Protein AF-A0A1F9MNK5-F1 (afdb_monomer)

Radius of gyration: 24.32 Å; Cα contacts (8 Å, |Δi|>4): 152; chains: 1; bounding box: 45×55×68 Å

Secondary structure (DSSP, 8-state):
-PPP-GGGTS-HHHHHHHHHS-HHHHHHHTSPP-TTS---GGGS-HHHHHHHHHHHHHHHHHHTT---S---------SHHHHSSPPPHHHHHHHHHHHHHHHHHHHTT--SEEEEEE-TTS-GGG-EEEEEESGGGEEEEEETTEEEEEEPPPPPPTTSHHHHHHHHHHHHHTTS----------SSSTTTT---HHHHHHT--

Nearest PDB structures (foldseek):
  1kzh-assembly1_A  TM=9.564E-01  e=6.608E-14  Borreliella burgdorferi
  1kzh-assembly1_B  TM=9.128E-01  e=3.946E-12  Borreliella burgdorferi

Mean predicted aligned error: 6.92 Å

Solvent-accessible surface area (backbone atoms only — not comparable to full-atom values): 13014 Å² total; per-residue (Å²): 132,83,75,78,78,55,66,86,80,46,48,72,65,56,53,51,54,51,70,68,44,57,71,68,49,48,54,43,75,68,54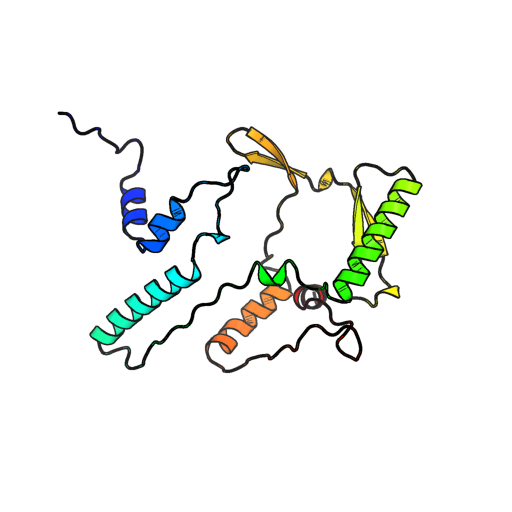,73,56,50,101,82,69,43,78,57,62,91,76,35,62,60,68,58,47,52,51,54,52,49,52,52,50,50,52,55,34,34,76,70,68,73,47,82,79,85,91,83,86,86,89,87,85,89,55,73,76,72,74,80,53,84,72,51,47,51,51,48,55,48,53,51,50,36,52,53,35,41,49,53,39,49,78,71,70,57,75,69,56,43,55,42,69,43,57,76,82,50,62,82,90,67,45,42,74,44,71,45,66,44,70,86,55,47,45,80,44,79,53,97,91,39,82,42,84,39,67,74,82,84,72,88,55,78,83,34,49,42,41,47,51,50,66,69,44,49,69,55,59,73,76,45,97,75,82,80,83,83,76,77,93,38,84,63,70,95,62,17,80,58,68,63,65,64,60,54,38,50,66,76,104

pLDDT: mean 90.65, std 10.34, range [40.31, 98.62]

Structure (mmCIF, N/CA/C/O backbone):
data_AF-A0A1F9MNK5-F1
#
_entry.id   AF-A0A1F9MNK5-F1
#
loop_
_atom_site.group_PDB
_atom_site.id
_atom_site.type_symbol
_atom_site.label_atom_id
_atom_site.label_alt_id
_atom_site.label_comp_id
_atom_site.label_asym_id
_atom_site.label_entity_id
_atom_site.label_seq_id
_atom_site.pdbx_PDB_ins_code
_atom_site.Cartn_x
_atom_site.Cartn_y
_atom_site.Cartn_z
_atom_site.occupancy
_atom_site.B_iso_or_equ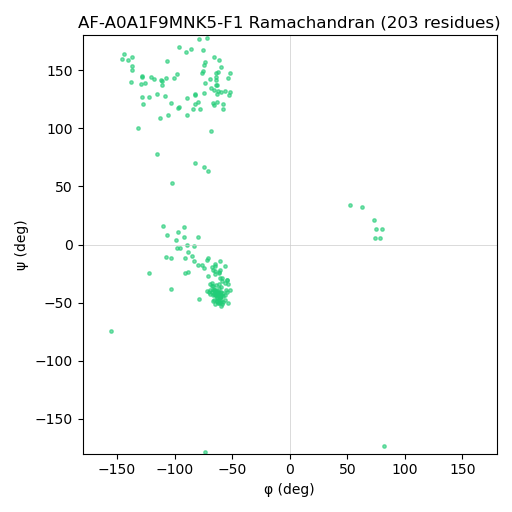iv
_atom_site.auth_seq_id
_atom_site.auth_comp_id
_atom_site.auth_asym_id
_atom_site.auth_atom_id
_atom_site.pdbx_PDB_model_num
ATOM 1 N N . MET A 1 1 ? 18.104 30.518 40.670 1.00 40.31 1 MET A N 1
ATOM 2 C CA . MET A 1 1 ? 18.201 29.499 39.606 1.00 40.31 1 MET A CA 1
ATOM 3 C C . MET A 1 1 ? 17.055 29.772 38.650 1.00 40.31 1 MET A C 1
ATOM 5 O O . MET A 1 1 ? 15.925 29.430 38.965 1.00 40.31 1 MET A O 1
ATOM 9 N N . ALA A 1 2 ? 17.314 30.560 37.604 1.00 42.00 2 ALA A N 1
ATOM 10 C CA . ALA A 1 2 ? 16.283 30.964 36.654 1.00 42.00 2 ALA A CA 1
ATOM 11 C C . ALA A 1 2 ? 15.799 29.715 35.911 1.00 42.00 2 ALA A C 1
ATOM 13 O O . ALA A 1 2 ? 16.606 29.005 35.313 1.00 42.00 2 ALA A O 1
ATOM 14 N N . LEU A 1 3 ? 14.505 29.415 36.025 1.00 47.22 3 LEU A N 1
ATOM 15 C CA . LEU A 1 3 ? 13.845 28.447 35.160 1.00 47.22 3 LEU A CA 1
ATOM 16 C C . LEU A 1 3 ? 14.038 28.953 33.731 1.00 47.22 3 LEU A C 1
ATOM 18 O O . LEU A 1 3 ? 13.674 30.089 33.435 1.00 47.22 3 LEU A O 1
ATOM 22 N N . ILE A 1 4 ? 14.678 28.146 32.888 1.00 52.81 4 ILE A N 1
ATOM 23 C CA . ILE A 1 4 ? 14.763 28.421 31.457 1.00 52.81 4 ILE A CA 1
ATOM 24 C C . ILE A 1 4 ? 13.320 28.505 30.962 1.00 52.81 4 ILE A C 1
ATOM 26 O O . ILE A 1 4 ? 12.561 27.540 31.089 1.00 52.81 4 ILE A O 1
ATOM 30 N N . ASP A 1 5 ? 12.937 29.680 30.478 1.00 55.41 5 ASP A N 1
ATOM 31 C CA . ASP A 1 5 ? 11.663 29.890 29.814 1.00 55.41 5 ASP A CA 1
ATOM 32 C C . ASP A 1 5 ? 11.700 29.128 28.485 1.00 55.41 5 ASP A C 1
ATOM 34 O O . ASP A 1 5 ? 12.302 29.559 27.507 1.00 55.41 5 ASP A O 1
ATOM 38 N N . ASN A 1 6 ? 11.131 27.923 28.485 1.00 53.25 6 ASN A N 1
ATOM 39 C CA . ASN A 1 6 ? 11.057 27.062 27.306 1.00 53.25 6 ASN A CA 1
ATOM 40 C C . ASN A 1 6 ? 9.923 27.473 26.348 1.00 53.25 6 ASN A C 1
ATOM 42 O O . ASN A 1 6 ? 9.661 26.736 25.393 1.00 53.25 6 ASN A O 1
ATOM 46 N N . SER A 1 7 ? 9.240 28.603 26.591 1.00 54.62 7 SER A N 1
ATOM 47 C CA . SER A 1 7 ? 8.144 29.082 25.736 1.00 54.62 7 SER A CA 1
ATOM 48 C C . SER A 1 7 ? 8.576 29.369 24.294 1.00 54.62 7 SER A C 1
ATOM 50 O O . SER A 1 7 ? 7.748 29.271 23.390 1.00 54.62 7 SER A O 1
ATOM 52 N N . ASP A 1 8 ? 9.871 29.608 24.064 1.00 56.25 8 ASP A N 1
ATOM 53 C CA . ASP A 1 8 ? 10.446 29.815 22.729 1.00 56.25 8 ASP A CA 1
ATOM 54 C C . ASP A 1 8 ? 10.695 28.513 21.943 1.00 56.25 8 ASP A C 1
ATOM 56 O O . ASP A 1 8 ? 10.860 28.553 20.724 1.00 56.25 8 ASP A O 1
ATOM 60 N N . ILE A 1 9 ? 10.723 27.347 22.606 1.00 63.53 9 ILE A N 1
ATOM 61 C CA . ILE A 1 9 ? 11.023 26.053 21.956 1.00 63.53 9 ILE A CA 1
ATOM 62 C C . ILE A 1 9 ? 9.750 25.233 21.723 1.00 63.53 9 ILE A C 1
ATOM 64 O O . ILE A 1 9 ? 9.614 24.584 20.687 1.00 63.53 9 ILE A O 1
ATOM 68 N N . TRP A 1 10 ? 8.810 25.266 22.668 1.00 61.88 10 TRP A N 1
ATOM 69 C CA . TRP A 1 10 ? 7.523 24.581 22.560 1.00 61.88 10 TRP A CA 1
ATOM 70 C C . TRP A 1 10 ? 6.405 25.573 22.831 1.00 61.88 10 TRP A C 1
ATOM 72 O O . TRP A 1 10 ? 6.319 26.118 23.933 1.00 61.88 10 TRP A O 1
ATOM 82 N N . GLN A 1 11 ? 5.499 25.760 21.869 1.00 70.25 11 GLN A N 1
ATOM 83 C CA . GLN A 1 11 ? 4.301 26.536 22.157 1.00 70.25 11 GLN A CA 1
ATOM 84 C C . GLN A 1 11 ? 3.468 25.795 23.214 1.00 70.25 11 GLN A C 1
ATOM 86 O O . GLN A 1 11 ? 3.343 24.568 23.213 1.00 70.25 11 GLN A O 1
ATOM 91 N N . ASP A 1 12 ? 2.869 26.548 24.132 1.00 76.50 12 ASP A N 1
ATOM 92 C CA . ASP A 1 12 ? 1.986 26.034 25.188 1.00 76.50 12 ASP A CA 1
ATOM 93 C C . ASP A 1 12 ? 0.826 25.188 24.612 1.00 76.50 12 ASP A C 1
ATOM 95 O O . ASP A 1 12 ? 0.400 24.186 25.193 1.00 76.50 12 ASP A O 1
ATOM 99 N N . TYR A 1 13 ? 0.375 25.513 23.396 1.00 82.50 13 TYR A N 1
ATOM 100 C CA . TYR A 1 13 ? -0.548 24.678 22.629 1.00 82.50 13 TYR A CA 1
ATOM 101 C C . TYR A 1 13 ? 0.023 23.288 22.298 1.00 82.50 13 TYR A C 1
ATOM 103 O O . TYR A 1 13 ? -0.628 22.288 22.602 1.00 82.50 13 TYR A O 1
ATOM 111 N N . ASP A 1 14 ? 1.236 23.208 21.746 1.00 83.38 14 ASP A N 1
ATOM 112 C CA . ASP A 1 14 ? 1.872 21.943 21.350 1.00 83.38 14 ASP A CA 1
ATOM 113 C C . ASP A 1 14 ? 2.114 21.039 22.557 1.00 83.38 14 ASP A C 1
ATOM 115 O O . ASP A 1 14 ? 1.840 19.838 22.512 1.00 83.38 14 ASP A O 1
ATOM 119 N N . SER A 1 15 ? 2.538 21.635 23.675 1.00 84.38 15 SER A N 1
ATOM 120 C CA . SER A 1 15 ? 2.711 20.925 24.943 1.00 84.38 15 SER A CA 1
ATOM 121 C C . SER A 1 15 ? 1.391 20.329 25.431 1.00 84.38 15 SER A C 1
ATOM 123 O O . SER A 1 15 ? 1.340 19.156 25.802 1.00 84.38 15 SER A O 1
ATOM 125 N N . ARG A 1 16 ? 0.291 21.092 25.383 1.00 86.81 16 ARG A N 1
ATOM 126 C CA . ARG A 1 16 ? -1.038 20.583 25.756 1.00 86.81 16 ARG A CA 1
ATOM 127 C C . ARG A 1 16 ? -1.526 19.472 24.835 1.00 86.81 16 ARG A C 1
ATOM 129 O O . ARG A 1 16 ? -2.082 18.494 25.330 1.00 86.81 16 ARG A O 1
ATOM 136 N N . VAL A 1 17 ? -1.339 19.611 23.523 1.00 88.06 17 VAL A N 1
ATOM 137 C CA . VAL A 1 17 ? -1.728 18.581 22.549 1.00 88.06 17 VAL A CA 1
ATOM 138 C C . VAL A 1 17 ? -0.935 17.302 22.799 1.00 88.06 17 VAL A C 1
ATOM 140 O O . VAL A 1 17 ? -1.529 16.232 22.937 1.00 88.06 17 VAL A O 1
ATOM 143 N N . PHE A 1 18 ? 0.387 17.415 22.949 1.00 88.62 18 PHE A N 1
ATOM 144 C CA . PHE A 1 18 ? 1.262 16.279 23.220 1.00 88.62 18 PHE A CA 1
ATOM 145 C C . PHE A 1 18 ? 0.890 15.571 24.528 1.00 88.62 18 PHE A C 1
ATOM 147 O O . PHE A 1 18 ? 0.679 14.358 24.538 1.00 88.62 18 PHE A O 1
ATOM 154 N N . LEU A 1 19 ? 0.728 16.327 25.619 1.00 88.62 19 LEU A N 1
ATOM 155 C CA . LEU A 1 19 ? 0.333 15.791 26.925 1.00 88.62 19 LEU A CA 1
ATOM 156 C C . LEU A 1 19 ? -1.097 15.226 26.932 1.00 88.62 19 LEU A C 1
ATOM 158 O O . LEU A 1 19 ? -1.415 14.380 27.768 1.00 88.62 19 LEU A O 1
ATOM 162 N N . GLY A 1 20 ? -1.949 15.657 25.999 1.00 86.44 20 GLY A N 1
ATOM 163 C CA . GLY A 1 20 ? -3.299 15.134 25.802 1.00 86.44 20 GLY A CA 1
ATOM 164 C C . GLY A 1 20 ? -3.355 13.771 25.103 1.00 86.44 20 GLY A C 1
ATOM 165 O O . GLY A 1 20 ? -4.380 13.088 25.185 1.00 86.44 20 GLY A O 1
ATOM 166 N N . PHE A 1 21 ? -2.282 13.344 24.430 1.00 88.44 21 PHE A N 1
ATOM 167 C CA . PHE A 1 21 ? -2.241 12.043 23.763 1.00 88.44 21 PHE A CA 1
ATOM 168 C C . PHE A 1 21 ? -2.097 10.874 24.747 1.00 88.44 21 PHE A C 1
ATOM 170 O O . PHE A 1 21 ? -1.517 11.036 25.822 1.00 88.44 21 PHE A O 1
ATOM 177 N N . PRO A 1 22 ? -2.547 9.657 24.379 1.00 89.00 22 PRO A N 1
ATOM 178 C CA . PRO A 1 22 ? -2.198 8.446 25.115 1.00 89.00 22 PRO A CA 1
ATOM 179 C C . PRO A 1 22 ? -0.679 8.302 25.260 1.00 89.00 22 PRO A C 1
ATOM 181 O O . PRO A 1 22 ? 0.071 8.585 24.324 1.00 89.00 22 PRO A O 1
ATOM 184 N N . SER A 1 23 ? -0.219 7.802 26.409 1.00 88.75 23 SER A N 1
ATOM 185 C CA . SER A 1 23 ? 1.214 7.668 26.716 1.00 88.75 23 SER A CA 1
ATOM 186 C C . SER A 1 23 ? 1.977 6.842 25.673 1.00 88.75 23 SER A C 1
ATOM 188 O O . SER A 1 23 ? 3.137 7.130 25.378 1.00 88.75 23 SER A O 1
ATOM 190 N N . LEU A 1 24 ? 1.322 5.845 25.073 1.00 87.44 24 LEU A N 1
ATOM 191 C CA . LEU A 1 24 ? 1.897 5.038 24.001 1.00 87.44 24 LEU A CA 1
ATOM 192 C C . LEU A 1 24 ? 2.140 5.853 22.718 1.00 87.44 24 LEU A C 1
ATOM 194 O O . LEU A 1 24 ? 3.187 5.695 22.093 1.00 87.44 24 LEU A O 1
ATOM 198 N N . LEU A 1 25 ? 1.225 6.762 22.361 1.00 89.19 25 LEU A N 1
ATOM 199 C CA . LEU A 1 25 ? 1.395 7.660 21.214 1.00 89.19 25 LEU A CA 1
ATOM 200 C C . LEU A 1 25 ? 2.490 8.694 21.480 1.00 89.19 25 LEU A C 1
ATOM 202 O O . LEU A 1 25 ? 3.338 8.897 20.619 1.00 89.19 25 LEU A O 1
ATOM 206 N N . GLN A 1 26 ? 2.529 9.280 22.682 1.00 90.88 26 GLN A N 1
ATOM 207 C CA . GLN A 1 26 ? 3.596 10.206 23.083 1.00 90.88 26 GLN A CA 1
ATOM 208 C C . GLN A 1 26 ? 4.983 9.578 22.890 1.00 90.88 26 GLN A C 1
ATOM 210 O O . GLN A 1 26 ? 5.846 10.156 22.235 1.00 90.88 26 GLN A O 1
ATOM 215 N N . ARG A 1 27 ? 5.180 8.353 23.398 1.00 89.75 27 ARG A N 1
ATOM 216 C CA . ARG A 1 27 ? 6.438 7.607 23.229 1.00 89.75 27 ARG A CA 1
ATOM 217 C C . ARG A 1 27 ? 6.730 7.295 21.763 1.00 89.75 27 ARG A C 1
ATOM 219 O O . ARG A 1 27 ? 7.870 7.440 21.340 1.00 89.75 27 ARG A O 1
ATOM 226 N N . GLY A 1 28 ? 5.712 6.897 20.998 1.00 88.12 28 GLY A N 1
ATOM 227 C CA . GLY A 1 28 ? 5.844 6.619 19.569 1.00 88.12 28 GLY A CA 1
ATOM 228 C C . GLY A 1 28 ? 6.315 7.835 18.767 1.00 88.12 28 GLY A C 1
ATOM 229 O O . GLY A 1 28 ? 7.208 7.710 17.937 1.00 88.12 28 GLY A O 1
ATOM 230 N N . LEU A 1 29 ? 5.768 9.021 19.050 1.00 88.06 29 LEU A N 1
ATOM 231 C CA . LEU A 1 29 ? 6.145 10.280 18.391 1.00 88.06 29 LEU A CA 1
ATOM 232 C C . LEU A 1 29 ? 7.595 10.705 18.669 1.00 88.06 29 LEU A C 1
ATOM 234 O O . LEU A 1 29 ? 8.186 11.406 17.849 1.00 88.06 29 LEU A O 1
ATOM 238 N N . LEU A 1 30 ? 8.166 10.264 19.792 1.00 89.69 30 LEU A N 1
ATOM 239 C CA . LEU A 1 30 ? 9.541 10.560 20.201 1.00 89.69 30 LEU A CA 1
ATOM 240 C C . LEU A 1 30 ? 10.564 9.511 19.732 1.00 89.69 30 LEU A C 1
ATOM 242 O O . LEU A 1 30 ? 11.731 9.581 20.117 1.00 89.69 30 LEU A O 1
ATOM 246 N N . LEU A 1 31 ? 10.155 8.534 18.917 1.00 87.81 31 LEU A N 1
ATOM 247 C CA . LEU A 1 31 ? 11.085 7.557 18.358 1.00 87.81 31 LEU A CA 1
ATOM 248 C C . LEU A 1 31 ? 12.110 8.227 17.425 1.00 87.81 31 LEU A C 1
ATOM 250 O O . LEU A 1 31 ? 11.764 9.154 16.682 1.00 87.81 31 LEU A O 1
ATOM 254 N N . PRO A 1 32 ? 13.366 7.741 17.414 1.00 86.31 32 PRO A N 1
ATOM 255 C CA . PRO A 1 32 ? 14.388 8.259 16.516 1.00 86.31 32 PRO A CA 1
ATOM 256 C C . PRO A 1 32 ? 13.992 8.040 15.051 1.00 86.31 32 PRO A C 1
ATOM 258 O O . PRO A 1 32 ? 13.326 7.060 14.702 1.00 86.31 32 PRO A O 1
ATOM 261 N N . ARG A 1 33 ? 14.416 8.958 14.180 1.00 83.31 33 ARG A N 1
ATOM 262 C CA . ARG A 1 33 ? 14.239 8.840 12.725 1.00 83.31 33 ARG A CA 1
ATOM 263 C C . ARG A 1 33 ? 15.191 7.791 12.149 1.00 83.31 33 ARG A C 1
ATOM 265 O O . ARG A 1 33 ? 16.207 7.476 12.765 1.00 83.31 33 ARG A O 1
ATOM 272 N N . ASP A 1 34 ? 14.847 7.247 10.984 1.00 83.25 34 ASP A N 1
ATOM 273 C CA . ASP A 1 34 ? 15.757 6.364 10.246 1.00 83.25 34 ASP A CA 1
ATOM 274 C C . ASP A 1 34 ? 16.930 7.146 9.614 1.00 83.25 34 ASP A C 1
ATOM 276 O O . ASP A 1 34 ? 17.006 8.375 9.703 1.00 83.25 34 ASP A O 1
ATOM 280 N N . SER A 1 35 ? 17.848 6.437 8.947 1.00 81.56 35 SER A N 1
ATOM 281 C CA . SER A 1 35 ? 19.013 7.027 8.267 1.00 81.56 35 SER A CA 1
ATOM 282 C C . SER A 1 35 ? 18.663 8.016 7.148 1.00 81.56 35 SER A C 1
ATOM 284 O O . SER A 1 35 ? 19.536 8.751 6.696 1.00 81.56 35 SER A O 1
ATOM 286 N N . HIS A 1 36 ? 17.408 8.041 6.697 1.00 75.81 36 HIS A N 1
ATOM 287 C CA . HIS A 1 36 ? 16.893 8.932 5.660 1.00 75.81 36 HIS A CA 1
ATOM 288 C C . HIS A 1 36 ? 15.992 10.040 6.238 1.00 75.81 36 HIS A C 1
ATOM 290 O O . HIS A 1 36 ? 15.346 10.765 5.483 1.00 75.81 36 HIS A O 1
ATOM 296 N N . GLY A 1 37 ? 15.917 10.172 7.568 1.00 76.12 37 GLY A N 1
ATOM 297 C CA . GLY A 1 37 ? 15.100 11.175 8.253 1.00 76.12 37 GLY A CA 1
ATOM 298 C C . GLY A 1 37 ? 13.606 10.837 8.339 1.00 76.12 37 GLY A C 1
ATOM 299 O O . GLY A 1 37 ? 12.820 11.648 8.841 1.00 76.12 37 GLY A O 1
ATOM 300 N N . ASN A 1 38 ? 13.174 9.649 7.903 1.00 81.69 38 ASN A N 1
ATOM 301 C CA . ASN A 1 38 ? 11.765 9.273 7.963 1.00 81.69 38 ASN A CA 1
ATOM 302 C C . ASN A 1 38 ? 11.344 8.908 9.388 1.00 81.69 38 ASN A C 1
ATOM 304 O O . ASN A 1 38 ? 12.111 8.375 10.194 1.00 81.69 38 ASN A O 1
ATOM 308 N N . PHE A 1 39 ? 10.071 9.165 9.691 1.00 84.19 39 PHE A N 1
ATOM 309 C CA . PHE A 1 39 ? 9.446 8.621 10.890 1.00 84.19 39 PHE A CA 1
ATOM 310 C C . PHE A 1 39 ? 9.296 7.104 10.769 1.00 84.19 39 PHE A C 1
ATOM 312 O O . PHE A 1 39 ? 8.811 6.605 9.750 1.00 84.19 39 PHE A O 1
ATOM 319 N N . GLN A 1 40 ? 9.638 6.371 11.825 1.00 83.56 40 GLN A N 1
ATOM 320 C CA . GLN A 1 40 ? 9.521 4.915 11.849 1.00 83.56 40 GLN A CA 1
ATOM 321 C C . GLN A 1 40 ? 8.088 4.480 12.188 1.00 83.56 40 GLN A C 1
ATOM 323 O O . GLN A 1 40 ? 7.822 3.941 13.260 1.00 83.56 40 GLN A O 1
ATOM 328 N N . TYR A 1 41 ? 7.152 4.701 11.258 1.00 83.75 41 TYR A N 1
ATOM 329 C CA . TYR A 1 41 ? 5.728 4.384 11.450 1.00 83.75 41 TYR A CA 1
ATOM 330 C C . TYR A 1 41 ? 5.483 2.926 11.866 1.00 83.75 41 TYR A C 1
ATOM 332 O O . TYR A 1 41 ? 4.589 2.665 12.661 1.00 83.75 41 TYR A O 1
ATOM 340 N N . SER A 1 42 ? 6.297 1.982 11.386 1.00 85.69 42 SER A N 1
ATOM 341 C CA . SER A 1 42 ? 6.187 0.556 11.725 1.00 85.69 42 SER A CA 1
ATOM 342 C C . SER A 1 42 ? 6.515 0.222 13.181 1.00 85.69 42 SER A C 1
ATOM 344 O O . SER A 1 42 ? 6.160 -0.857 13.643 1.00 85.69 42 SER A O 1
ATOM 346 N N . LEU A 1 43 ? 7.228 1.103 13.889 1.00 85.69 43 LEU A N 1
ATOM 347 C CA . LEU A 1 43 ? 7.536 0.944 15.313 1.00 85.69 43 LEU A CA 1
ATOM 348 C C . LEU A 1 43 ? 6.481 1.599 16.210 1.00 85.69 43 LEU A C 1
ATOM 350 O O . LEU A 1 43 ? 6.473 1.372 17.419 1.00 85.69 43 LEU A O 1
ATOM 354 N N . VAL A 1 44 ? 5.591 2.412 15.636 1.00 88.81 44 VAL A N 1
ATOM 355 C CA . VAL A 1 44 ? 4.469 2.992 16.368 1.00 88.81 44 VAL A CA 1
ATOM 356 C C . VAL A 1 44 ? 3.288 2.044 16.283 1.00 88.81 44 VAL A C 1
ATOM 358 O O . VAL A 1 44 ? 2.669 1.889 15.231 1.00 88.81 44 VAL A O 1
ATOM 361 N N . ASN A 1 45 ? 2.943 1.460 17.428 1.00 89.06 45 ASN A N 1
ATOM 362 C CA . ASN A 1 45 ? 1.794 0.576 17.603 1.00 89.06 45 ASN A CA 1
ATOM 363 C C . ASN A 1 45 ? 0.458 1.340 17.535 1.00 89.06 45 ASN A C 1
ATOM 365 O O . ASN A 1 45 ? -0.289 1.419 18.516 1.00 89.06 45 ASN A O 1
ATOM 369 N N . THR A 1 46 ? 0.168 1.934 16.377 1.00 91.56 46 THR A N 1
ATOM 370 C CA . THR A 1 46 ? -1.041 2.720 16.086 1.00 91.56 46 THR A CA 1
ATOM 371 C C . THR A 1 46 ? -2.307 1.950 16.442 1.00 91.56 46 THR A C 1
ATOM 373 O O . THR A 1 46 ? -3.246 2.496 17.016 1.00 91.56 46 THR A O 1
ATOM 376 N N . GLU A 1 47 ? -2.317 0.653 16.171 1.00 92.69 47 GLU A N 1
ATOM 377 C CA . GLU A 1 47 ? -3.419 -0.241 16.473 1.00 92.69 47 GLU A CA 1
ATOM 378 C C . GLU A 1 47 ? -3.674 -0.363 17.986 1.00 92.69 47 GLU A C 1
ATOM 380 O O . GLU A 1 47 ? -4.818 -0.275 18.429 1.00 92.69 47 GLU A O 1
ATOM 385 N N . ARG A 1 48 ? -2.621 -0.447 18.815 1.00 91.88 48 ARG A N 1
ATOM 386 C CA . ARG A 1 48 ? -2.764 -0.460 20.283 1.00 91.88 48 ARG A CA 1
ATOM 387 C C . ARG A 1 48 ? -3.234 0.886 20.810 1.00 91.88 48 ARG A C 1
ATOM 389 O O . ARG A 1 48 ? -4.080 0.919 21.698 1.00 91.88 48 ARG A O 1
ATOM 396 N N . ILE A 1 49 ? -2.725 1.976 20.236 1.00 92.12 49 ILE A N 1
ATOM 397 C CA . ILE A 1 49 ? -3.139 3.340 20.582 1.00 92.12 49 ILE A CA 1
ATOM 398 C C . ILE A 1 49 ? -4.650 3.498 20.359 1.00 92.12 49 ILE A C 1
ATOM 400 O O . ILE A 1 49 ? -5.367 3.910 21.271 1.00 92.12 49 ILE A O 1
ATOM 404 N N . LEU A 1 50 ? -5.157 3.099 19.188 1.00 93.44 50 LEU A N 1
ATOM 405 C CA . LEU A 1 50 ? -6.590 3.144 18.881 1.00 93.44 50 LEU A CA 1
ATOM 406 C C . LEU A 1 50 ? -7.410 2.263 19.833 1.00 93.44 50 LEU A C 1
ATOM 408 O O . LEU A 1 50 ? -8.440 2.706 20.344 1.00 93.44 50 LEU A O 1
ATOM 412 N N . LEU A 1 51 ? -6.942 1.046 20.128 1.00 93.75 51 LEU A N 1
ATOM 413 C CA . LEU A 1 51 ? -7.617 0.143 21.065 1.00 93.75 51 LEU A CA 1
ATOM 414 C C . LEU A 1 51 ? -7.725 0.742 22.476 1.00 93.75 51 LEU A C 1
ATOM 416 O O . LEU A 1 51 ? -8.795 0.678 23.083 1.00 93.75 51 LEU A O 1
ATOM 420 N N . GLU A 1 52 ? -6.661 1.356 22.997 1.00 90.38 52 GLU A N 1
ATOM 421 C CA . GLU A 1 52 ? -6.670 2.010 24.314 1.00 90.38 52 GLU A CA 1
ATOM 422 C C . GLU A 1 52 ? -7.601 3.228 24.356 1.00 90.38 52 GLU A C 1
ATOM 424 O O . GLU A 1 52 ? -8.316 3.440 25.348 1.00 90.38 52 GLU A O 1
ATOM 429 N N . MET A 1 53 ? -7.635 4.011 23.273 1.00 92.94 53 MET A N 1
ATOM 430 C CA . MET A 1 53 ? -8.547 5.148 23.131 1.00 92.94 53 MET A CA 1
ATOM 431 C C . MET A 1 53 ? -10.008 4.687 23.145 1.00 92.94 53 MET A C 1
ATOM 433 O O . MET A 1 53 ? -10.808 5.205 23.930 1.00 92.94 53 MET A O 1
ATOM 437 N N . VAL A 1 54 ? -10.348 3.664 22.353 1.00 95.19 54 VAL A N 1
ATOM 438 C CA . VAL A 1 54 ? -11.699 3.081 22.312 1.00 95.19 54 VAL A CA 1
ATOM 439 C C . VAL A 1 54 ? -12.070 2.465 23.662 1.00 95.19 54 VAL A C 1
ATOM 441 O O . VAL A 1 54 ? -13.150 2.739 24.184 1.00 95.19 54 VAL A O 1
ATOM 444 N N . ALA A 1 55 ? -11.171 1.703 24.291 1.00 93.81 55 ALA A N 1
ATOM 445 C CA . ALA A 1 55 ? -11.414 1.116 25.608 1.00 93.81 55 ALA A CA 1
ATOM 446 C C . ALA A 1 55 ? -11.680 2.194 26.672 1.00 93.81 55 ALA A C 1
ATOM 448 O O . ALA A 1 55 ? -12.575 2.056 27.508 1.00 93.81 55 ALA A O 1
ATOM 449 N N . THR A 1 56 ? -10.932 3.297 26.643 1.00 93.12 56 THR A N 1
ATOM 450 C CA . THR A 1 56 ? -11.139 4.432 27.551 1.00 93.12 56 THR A CA 1
ATOM 451 C C . THR A 1 56 ? -12.470 5.128 27.294 1.00 93.12 56 THR A C 1
ATOM 453 O O . THR A 1 56 ? -13.196 5.416 28.249 1.00 93.12 56 THR A O 1
ATOM 456 N N . TYR A 1 57 ? -12.832 5.344 26.029 1.00 95.12 57 TYR A N 1
ATOM 457 C CA . TYR A 1 57 ? -14.136 5.883 25.658 1.00 95.12 57 TYR A CA 1
ATOM 458 C C . TYR A 1 57 ? -15.278 4.986 26.161 1.00 95.12 57 TYR A C 1
ATOM 460 O O . TYR A 1 57 ? -16.153 5.460 26.885 1.00 95.12 57 TYR A O 1
ATOM 468 N N . LEU A 1 58 ? -15.236 3.679 25.884 1.00 97.19 58 LEU A N 1
ATOM 469 C CA . LEU A 1 58 ? -16.275 2.729 26.295 1.00 97.19 58 LEU A CA 1
ATOM 470 C C . LEU A 1 58 ? -16.384 2.587 27.820 1.00 97.19 58 LEU A C 1
ATOM 472 O O . LEU A 1 58 ? -17.494 2.459 28.338 1.00 97.19 58 LEU A O 1
ATOM 476 N N . ARG A 1 59 ? -15.273 2.675 28.569 1.00 95.62 59 ARG A N 1
ATOM 477 C CA . ARG A 1 59 ? -15.303 2.741 30.045 1.00 95.62 59 ARG A CA 1
ATOM 478 C C . ARG A 1 59 ? -16.063 3.972 30.541 1.00 95.62 59 ARG A C 1
ATOM 480 O O . ARG A 1 59 ? -16.919 3.839 31.414 1.00 95.62 59 ARG A O 1
ATOM 487 N N . LYS A 1 60 ? -15.804 5.148 29.956 1.00 96.19 60 LYS A N 1
ATOM 488 C CA . LYS A 1 60 ? -16.537 6.384 30.281 1.00 96.19 60 LYS A CA 1
ATOM 489 C C . LYS A 1 60 ? -18.028 6.256 29.948 1.00 96.19 60 LYS A C 1
ATOM 491 O O . LYS A 1 60 ? -18.857 6.676 30.748 1.00 96.19 60 LYS A O 1
ATOM 496 N N . GLN A 1 61 ? -18.381 5.643 28.816 1.00 97.94 61 GLN A N 1
ATOM 497 C CA . GLN A 1 61 ? -19.787 5.417 28.452 1.00 97.94 61 GLN A CA 1
ATOM 498 C C . GLN A 1 61 ? -20.480 4.391 29.356 1.00 97.94 61 GLN A C 1
ATOM 500 O O . GLN A 1 61 ? -21.661 4.549 29.662 1.00 97.94 61 GLN A O 1
ATOM 505 N N . ARG A 1 62 ? -19.759 3.369 29.835 1.00 97.12 62 ARG A N 1
ATOM 506 C CA . ARG A 1 62 ? -20.283 2.415 30.823 1.00 97.12 62 ARG A CA 1
ATOM 507 C C . ARG A 1 62 ? -20.579 3.098 32.156 1.00 97.12 62 ARG A C 1
ATOM 509 O O . ARG A 1 62 ? -21.638 2.862 32.720 1.00 97.12 62 ARG A O 1
ATOM 516 N N . ALA A 1 63 ? -19.688 3.974 32.628 1.00 97.00 63 ALA A N 1
ATOM 517 C CA . ALA A 1 63 ? -19.899 4.739 33.862 1.00 97.00 63 ALA A CA 1
ATOM 518 C C . ALA A 1 63 ? -21.147 5.642 33.797 1.00 97.00 63 ALA A C 1
ATOM 520 O O . ALA A 1 63 ? -21.789 5.877 34.812 1.00 97.00 63 ALA A O 1
ATOM 521 N N . LYS A 1 64 ? -21.522 6.099 32.595 1.00 97.69 64 LYS A N 1
ATOM 522 C CA . LYS A 1 64 ? -22.761 6.851 32.332 1.00 97.69 64 LYS A CA 1
ATOM 523 C C . LYS A 1 64 ? -24.003 5.968 32.129 1.00 97.69 64 LYS A C 1
ATOM 525 O O . LYS A 1 64 ? -25.075 6.494 31.861 1.00 97.69 64 LYS A O 1
ATOM 530 N N . GLY A 1 65 ? -23.869 4.642 32.172 1.00 97.25 65 GLY A N 1
ATOM 531 C CA . GLY A 1 65 ? -24.960 3.698 31.897 1.00 97.25 65 GLY A CA 1
ATOM 532 C C . GLY A 1 65 ? -25.355 3.558 30.418 1.00 97.25 65 GLY A C 1
ATOM 533 O O . GLY A 1 65 ? -26.307 2.841 30.116 1.00 97.25 65 GLY A O 1
ATOM 534 N N . ILE A 1 66 ? -24.628 4.201 29.493 1.00 98.00 66 ILE A N 1
ATOM 535 C CA . ILE A 1 66 ? -24.925 4.204 28.049 1.00 98.00 66 ILE A CA 1
ATOM 536 C C . ILE A 1 66 ? -24.446 2.902 27.395 1.00 98.00 66 ILE A C 1
ATOM 538 O O . ILE A 1 66 ? -25.180 2.266 26.643 1.00 98.00 66 ILE A O 1
ATOM 542 N N . TYR A 1 67 ? -23.217 2.474 27.695 1.00 97.62 67 TYR A N 1
ATOM 543 C CA . TYR A 1 67 ? -22.645 1.248 27.134 1.00 97.62 67 TYR A CA 1
ATOM 544 C C . TYR A 1 67 ? -22.823 0.059 28.085 1.00 97.62 67 TYR A C 1
ATOM 546 O O . TYR A 1 67 ? -22.271 0.051 29.185 1.00 97.62 67 TYR A O 1
ATOM 554 N N . LYS A 1 68 ? -23.557 -0.967 27.637 1.00 97.19 68 LYS A N 1
ATOM 555 C CA . LYS A 1 68 ? -23.849 -2.187 28.417 1.00 97.19 68 LYS A CA 1
ATOM 556 C C . LYS A 1 68 ? -23.091 -3.433 27.937 1.00 97.19 68 LYS A C 1
ATOM 558 O O . LYS A 1 68 ? -23.095 -4.443 28.633 1.00 97.19 68 LYS A O 1
ATOM 563 N N . GLY A 1 69 ? -22.435 -3.367 26.776 1.00 95.62 69 GLY A N 1
ATOM 564 C CA . GLY A 1 69 ? -21.733 -4.503 26.168 1.00 95.62 69 GLY A CA 1
ATOM 565 C C . GLY A 1 69 ? -20.422 -4.865 26.866 1.00 95.62 69 GLY A C 1
ATOM 566 O O . GLY A 1 69 ? -20.025 -4.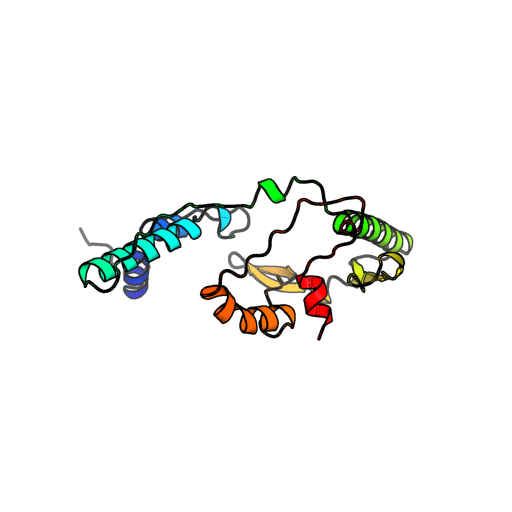22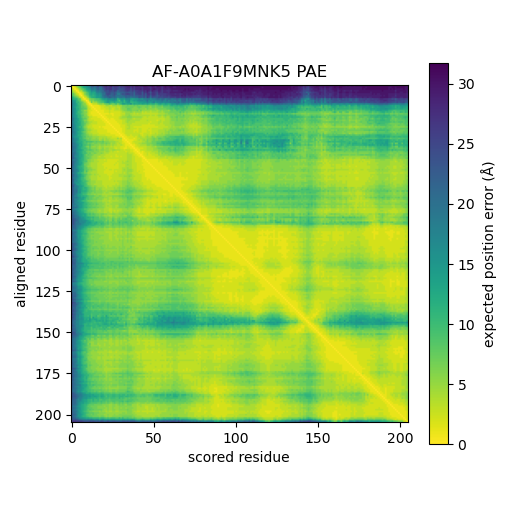6 27.838 1.00 95.62 69 GLY A O 1
ATOM 567 N N . THR A 1 70 ? -19.706 -5.862 26.350 1.00 95.94 70 THR A N 1
ATOM 568 C CA . THR A 1 70 ? -18.349 -6.226 26.792 1.00 95.94 70 THR A CA 1
ATOM 569 C C . THR A 1 70 ? -17.376 -5.995 25.648 1.00 95.94 70 THR A C 1
ATOM 571 O O . THR A 1 70 ? -17.613 -6.447 24.537 1.00 95.94 70 THR A O 1
ATOM 574 N N . PHE A 1 71 ? -16.284 -5.280 25.916 1.00 95.75 71 PHE A N 1
ATOM 575 C CA . PHE A 1 71 ? -15.248 -5.013 24.921 1.00 95.75 71 PHE A CA 1
ATOM 576 C C . PHE A 1 71 ? -14.030 -5.882 25.226 1.00 95.75 71 PHE A C 1
ATOM 578 O O . PHE A 1 71 ? -13.384 -5.697 26.258 1.00 95.75 71 PHE A O 1
ATOM 585 N N . ARG A 1 72 ? -13.760 -6.856 24.355 1.00 94.62 72 ARG A N 1
ATOM 586 C CA . ARG A 1 72 ? -12.541 -7.671 24.356 1.00 94.62 72 ARG A CA 1
ATOM 587 C C . ARG A 1 72 ? -11.821 -7.423 23.046 1.00 94.62 72 ARG A C 1
ATOM 589 O O . ARG A 1 72 ? -12.467 -7.256 22.017 1.00 94.62 72 ARG A O 1
ATOM 596 N N . THR A 1 73 ? -10.502 -7.381 23.102 1.00 92.31 73 THR A N 1
ATOM 597 C CA . THR A 1 73 ? -9.682 -6.996 21.962 1.00 92.31 73 THR A CA 1
ATOM 598 C C . THR A 1 73 ? -8.622 -8.047 21.712 1.00 92.31 73 THR A C 1
ATOM 600 O O . THR A 1 73 ? -8.085 -8.653 22.639 1.00 92.31 73 THR A O 1
ATOM 603 N N . GLN A 1 74 ? -8.318 -8.241 20.438 1.00 93.50 74 GLN A N 1
ATOM 604 C CA . GLN A 1 74 ? -7.149 -8.963 19.981 1.00 93.50 74 GLN A CA 1
ATOM 605 C C . GLN A 1 74 ? -6.456 -8.074 18.963 1.00 93.50 74 GLN A C 1
ATOM 607 O O . GLN A 1 74 ? -7.115 -7.402 18.169 1.00 93.50 74 GLN A O 1
ATOM 612 N N . ASN A 1 75 ? -5.134 -8.017 19.049 1.00 92.38 75 ASN A N 1
ATOM 613 C CA . ASN A 1 75 ? -4.341 -7.151 18.204 1.00 92.38 75 ASN A CA 1
ATOM 614 C C . ASN A 1 75 ? -3.499 -7.962 17.222 1.00 92.38 75 ASN A C 1
ATOM 616 O O . ASN A 1 75 ? -2.927 -8.982 17.603 1.00 92.38 75 ASN A O 1
ATOM 620 N N . HIS A 1 76 ? -3.381 -7.460 15.996 1.00 92.38 76 HIS A N 1
ATOM 621 C CA . HIS A 1 76 ? -2.593 -8.049 14.926 1.00 92.38 76 HIS A CA 1
ATOM 622 C C . HIS A 1 76 ? -1.827 -6.954 14.183 1.00 92.38 76 HIS A C 1
ATOM 624 O O . HIS A 1 76 ? -2.365 -5.882 13.916 1.00 92.38 76 HIS A O 1
ATOM 630 N N . TYR A 1 77 ? -0.581 -7.246 13.818 1.00 91.31 77 TYR A N 1
ATOM 631 C CA . TYR A 1 77 ? 0.236 -6.400 12.955 1.00 91.31 77 TYR A CA 1
ATOM 632 C C . TYR A 1 77 ? 0.864 -7.278 11.875 1.00 91.31 77 TYR A C 1
ATOM 634 O O . TYR A 1 77 ? 1.837 -7.987 12.126 1.00 91.31 77 TYR A O 1
ATOM 642 N N . TYR A 1 78 ? 0.268 -7.261 10.684 1.00 90.25 78 TYR A N 1
ATOM 643 C CA . TYR A 1 78 ? 0.743 -8.025 9.535 1.00 90.25 78 TYR A CA 1
ATOM 644 C C . TYR A 1 78 ? 1.591 -7.126 8.640 1.00 90.25 78 TYR A C 1
ATOM 646 O O . TYR A 1 78 ? 1.107 -6.131 8.104 1.00 90.25 78 TYR A O 1
ATOM 654 N N .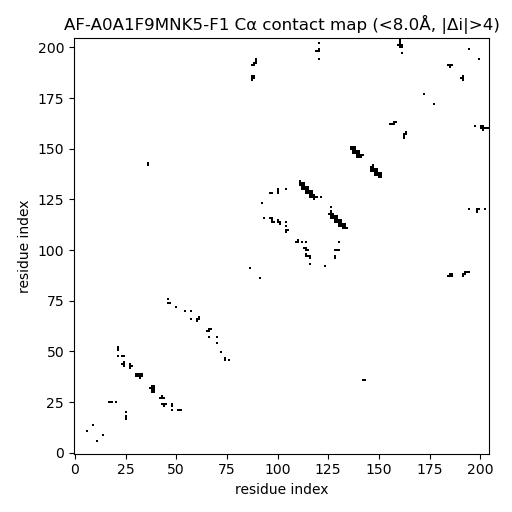 GLY A 1 79 ? 2.867 -7.472 8.484 1.00 88.50 79 GLY A N 1
ATOM 655 C CA . GLY A 1 79 ? 3.807 -6.681 7.694 1.00 88.50 79 GLY A CA 1
ATOM 656 C C . GLY A 1 79 ? 4.961 -7.523 7.175 1.00 88.50 79 GLY A C 1
ATOM 657 O O . GLY A 1 79 ? 4.999 -7.847 5.991 1.00 88.50 79 GLY A O 1
ATOM 658 N N . TYR A 1 80 ? 5.895 -7.887 8.056 1.00 87.12 80 TYR A N 1
ATOM 659 C CA . TYR A 1 80 ? 7.111 -8.617 7.679 1.00 87.12 80 TYR A CA 1
ATOM 660 C C . TYR A 1 80 ? 6.818 -9.957 6.994 1.00 87.12 80 TYR A C 1
ATOM 662 O O . TYR A 1 80 ? 7.419 -10.244 5.961 1.00 87.12 80 TYR A O 1
ATOM 670 N N . ASP A 1 81 ? 5.832 -10.702 7.495 1.00 85.94 81 ASP A N 1
ATOM 671 C CA . ASP A 1 81 ? 5.452 -12.022 6.971 1.00 85.94 81 ASP A CA 1
ATOM 672 C C . ASP A 1 81 ? 5.028 -11.985 5.493 1.00 85.94 81 ASP A C 1
ATOM 674 O O . ASP A 1 81 ? 5.227 -12.947 4.757 1.00 85.94 81 ASP A O 1
ATOM 678 N N . GLY A 1 82 ? 4.480 -10.857 5.029 1.00 87.69 82 GLY A N 1
ATOM 679 C CA . GLY A 1 82 ? 4.052 -10.686 3.641 1.00 87.69 82 GLY A CA 1
ATOM 680 C C . GLY A 1 82 ? 5.171 -10.289 2.673 1.00 87.69 82 GLY A C 1
ATOM 681 O O . GLY A 1 82 ? 4.969 -10.369 1.468 1.00 87.69 82 GLY A O 1
ATOM 682 N N . ARG A 1 83 ? 6.342 -9.847 3.160 1.00 88.75 83 ARG A N 1
ATOM 683 C CA . ARG A 1 83 ? 7.426 -9.318 2.301 1.00 88.75 83 ARG A CA 1
ATOM 684 C C . ARG A 1 83 ? 8.387 -10.388 1.787 1.00 88.75 83 ARG A C 1
ATOM 686 O O . ARG A 1 83 ? 9.053 -10.159 0.786 1.00 88.75 83 ARG A O 1
ATOM 693 N N . GLY A 1 84 ? 8.480 -11.519 2.485 1.00 86.06 84 GLY A N 1
ATOM 694 C CA . GLY A 1 84 ? 9.352 -12.647 2.134 1.00 86.06 84 GLY A CA 1
ATOM 695 C C . GLY A 1 84 ? 8.596 -13.884 1.646 1.00 86.06 84 GLY A C 1
ATOM 696 O O . GLY A 1 84 ? 9.153 -14.976 1.669 1.00 86.06 84 GLY A O 1
ATOM 697 N N . THR A 1 85 ? 7.321 -13.735 1.279 1.00 88.88 85 THR A N 1
ATOM 698 C CA . THR A 1 85 ? 6.484 -14.842 0.801 1.00 88.88 85 THR A CA 1
ATOM 699 C C . THR A 1 85 ? 6.655 -15.076 -0.700 1.00 88.88 85 THR A C 1
ATOM 701 O O . THR A 1 85 ? 7.234 -14.251 -1.409 1.00 88.88 85 THR A O 1
ATOM 704 N N . PHE A 1 86 ? 6.133 -16.198 -1.196 1.00 92.94 86 PHE A N 1
ATOM 705 C CA . PHE A 1 86 ? 6.095 -16.454 -2.630 1.00 92.94 86 PHE A CA 1
ATOM 706 C C . PHE A 1 86 ? 5.241 -15.389 -3.345 1.00 92.94 86 PHE A C 1
ATOM 708 O O . PHE A 1 86 ? 4.119 -15.124 -2.902 1.00 92.94 86 PHE A O 1
ATOM 715 N N . PRO A 1 87 ? 5.739 -14.796 -4.448 1.00 94.75 87 PRO A N 1
ATOM 716 C CA . PRO A 1 87 ? 4.963 -13.855 -5.252 1.00 94.75 87 PRO A CA 1
ATOM 717 C C . PRO A 1 87 ? 3.697 -14.517 -5.801 1.00 94.75 87 PRO A C 1
ATOM 719 O O . PRO A 1 87 ? 3.664 -15.727 -6.023 1.00 94.75 87 PRO A O 1
ATOM 722 N N . THR A 1 88 ? 2.649 -13.730 -6.051 1.00 95.50 88 THR A N 1
ATOM 723 C CA . THR A 1 88 ? 1.481 -14.240 -6.783 1.00 95.50 88 THR A CA 1
ATOM 724 C C . THR A 1 88 ? 1.868 -14.585 -8.223 1.00 95.50 88 THR A C 1
ATOM 726 O O . THR A 1 88 ? 2.863 -14.075 -8.738 1.00 95.50 88 THR A O 1
ATOM 729 N N . LYS A 1 89 ? 1.070 -15.402 -8.925 1.00 96.12 89 LYS A N 1
ATOM 730 C CA . LYS A 1 89 ? 1.301 -15.634 -10.361 1.00 96.12 89 LYS A CA 1
ATOM 731 C C . LYS A 1 89 ? 1.322 -14.315 -11.149 1.00 96.12 89 LYS A C 1
ATOM 733 O O . LYS A 1 89 ? 2.170 -14.144 -12.017 1.00 96.12 89 LYS A O 1
ATOM 738 N N . PHE A 1 90 ? 0.444 -13.371 -10.799 1.00 97.00 90 PHE A N 1
ATOM 739 C CA . PHE A 1 90 ? 0.444 -12.024 -11.371 1.00 97.00 90 PHE A CA 1
ATOM 740 C C . PHE A 1 90 ? 1.795 -11.317 -11.181 1.00 97.00 90 PHE A C 1
ATOM 742 O O . PHE A 1 90 ? 2.336 -10.789 -12.149 1.00 97.00 90 PHE A O 1
ATOM 749 N N . ASP A 1 91 ? 2.367 -11.345 -9.973 1.00 96.88 91 ASP A N 1
ATOM 750 C CA . ASP A 1 91 ? 3.671 -10.728 -9.695 1.00 96.88 91 ASP A CA 1
ATOM 751 C C . ASP A 1 91 ? 4.821 -11.451 -10.411 1.00 96.88 91 ASP A C 1
ATOM 753 O O . ASP A 1 91 ? 5.749 -10.792 -10.876 1.00 96.88 91 ASP A O 1
ATOM 757 N N . CYS A 1 92 ? 4.758 -12.782 -10.547 1.00 96.62 92 CYS A N 1
ATOM 758 C CA . CYS A 1 92 ? 5.718 -13.553 -11.343 1.00 96.62 92 CYS A CA 1
ATOM 759 C C . CYS A 1 92 ? 5.711 -13.106 -12.808 1.00 96.62 92 CYS A C 1
ATOM 761 O O . CYS A 1 92 ? 6.761 -12.756 -13.351 1.00 96.62 92 CYS A O 1
ATOM 763 N N . ASP A 1 93 ? 4.529 -13.090 -13.430 1.00 97.06 93 ASP A N 1
ATOM 764 C CA . ASP A 1 93 ? 4.359 -12.677 -14.823 1.00 97.06 93 ASP A CA 1
ATOM 765 C C . ASP A 1 93 ? 4.798 -11.215 -14.996 1.00 97.06 93 ASP A C 1
ATOM 767 O O . ASP A 1 93 ? 5.520 -10.881 -15.937 1.00 97.06 93 ASP A O 1
ATOM 771 N N . TYR A 1 94 ? 4.411 -10.334 -14.071 1.00 97.94 94 TYR A N 1
ATOM 772 C CA . TYR A 1 94 ? 4.743 -8.913 -14.120 1.00 97.94 94 TYR A CA 1
ATOM 773 C C . TYR A 1 94 ? 6.248 -8.663 -13.983 1.00 97.94 94 TYR A C 1
ATOM 775 O O . TYR A 1 94 ? 6.834 -7.993 -14.833 1.00 97.94 94 TYR A O 1
ATOM 783 N N . ALA A 1 95 ? 6.900 -9.236 -12.969 1.00 97.81 95 ALA A N 1
ATOM 784 C CA . ALA A 1 95 ? 8.329 -9.050 -12.733 1.00 97.81 95 ALA A CA 1
ATOM 785 C C . ALA A 1 95 ? 9.187 -9.643 -13.861 1.00 97.81 95 ALA A C 1
ATOM 787 O O . ALA A 1 95 ? 10.166 -9.022 -14.282 1.00 97.81 95 ALA A O 1
ATOM 788 N N . TYR A 1 96 ? 8.801 -10.808 -14.394 1.00 98.06 96 TYR A N 1
ATOM 789 C CA . TYR A 1 96 ? 9.487 -11.417 -15.532 1.00 98.06 96 TYR A CA 1
ATOM 790 C C . TYR A 1 96 ? 9.421 -10.513 -16.771 1.00 98.06 96 TYR A C 1
ATOM 792 O O . TYR A 1 96 ? 10.450 -10.199 -17.377 1.00 98.06 96 TYR A O 1
ATOM 800 N N . ASN A 1 97 ? 8.223 -10.026 -17.109 1.00 98.31 97 ASN A N 1
ATOM 801 C CA . ASN A 1 97 ? 8.036 -9.142 -18.257 1.00 98.31 97 ASN A CA 1
ATOM 802 C C . ASN A 1 97 ? 8.701 -7.771 -18.061 1.00 98.31 97 ASN A C 1
ATOM 804 O O . ASN A 1 97 ? 9.226 -7.216 -19.025 1.00 98.31 97 ASN A O 1
ATOM 808 N N . LEU A 1 98 ? 8.761 -7.236 -16.836 1.00 98.62 98 LEU A N 1
ATOM 809 C CA . LEU A 1 98 ? 9.545 -6.033 -16.533 1.00 98.62 98 LEU A CA 1
ATOM 810 C C . LEU A 1 98 ? 11.036 -6.235 -16.825 1.00 98.62 98 LEU A C 1
ATOM 812 O O . LEU A 1 98 ? 11.656 -5.367 -17.440 1.00 98.62 98 LEU A O 1
ATOM 816 N N . GLY A 1 99 ? 11.604 -7.378 -16.429 1.00 98.50 99 GLY A N 1
ATOM 817 C CA . GLY A 1 99 ? 12.996 -7.721 -16.727 1.00 98.50 99 GLY A CA 1
ATOM 818 C C . GLY A 1 99 ? 13.262 -7.796 -18.231 1.00 98.50 99 GLY A C 1
ATOM 819 O O . GLY A 1 99 ? 14.224 -7.202 -18.723 1.00 98.50 99 GLY A O 1
ATOM 820 N N . PHE A 1 100 ? 12.367 -8.449 -18.977 1.00 98.06 100 PHE A N 1
ATOM 821 C CA . PHE A 1 100 ? 12.457 -8.519 -20.436 1.00 98.06 100 PHE A CA 1
ATOM 822 C C . PHE A 1 100 ? 12.334 -7.134 -21.091 1.00 98.06 100 PHE A C 1
ATOM 824 O O . PHE A 1 100 ? 13.116 -6.789 -21.972 1.00 98.06 100 PHE A O 1
ATOM 831 N N . THR A 1 101 ? 11.421 -6.297 -20.596 1.00 98.44 101 THR A N 1
ATOM 832 C CA . THR A 1 101 ? 11.241 -4.910 -21.054 1.00 98.44 101 THR A CA 1
ATOM 833 C C . THR A 1 101 ? 12.495 -4.073 -20.812 1.00 98.44 101 THR A C 1
ATOM 835 O O . THR A 1 101 ? 12.941 -3.353 -21.704 1.00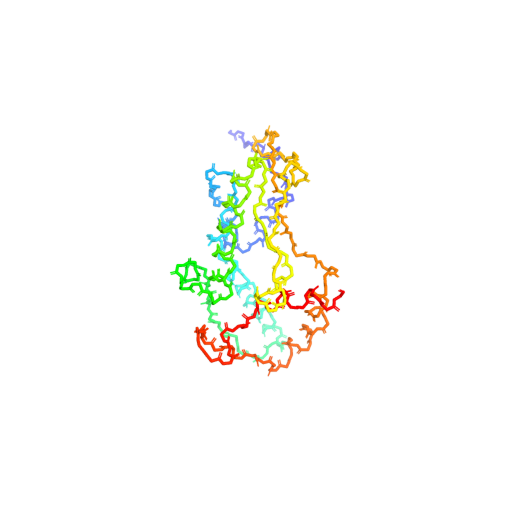 98.44 101 THR A O 1
ATOM 838 N N . ALA A 1 102 ? 13.103 -4.188 -19.628 1.00 98.44 102 ALA A N 1
ATOM 839 C CA . ALA A 1 102 ? 14.344 -3.493 -19.297 1.00 98.44 102 ALA A CA 1
ATOM 840 C C . ALA A 1 102 ? 15.493 -3.924 -20.222 1.00 98.44 102 ALA A C 1
ATOM 842 O O . ALA A 1 102 ? 16.234 -3.074 -20.718 1.00 98.44 102 ALA A O 1
ATOM 843 N N . TYR A 1 103 ? 15.598 -5.226 -20.511 1.00 98.12 103 TYR A N 1
ATOM 844 C CA . TYR A 1 103 ? 16.543 -5.744 -21.497 1.00 98.12 103 TYR A CA 1
ATOM 845 C C . TYR A 1 103 ? 16.291 -5.156 -22.891 1.00 98.12 103 TYR A C 1
ATOM 847 O O . TYR A 1 103 ? 17.229 -4.669 -23.517 1.00 98.12 103 TYR A O 1
ATOM 855 N N . SER A 1 104 ? 15.042 -5.142 -23.370 1.00 97.88 104 SER A N 1
ATOM 856 C CA . SER A 1 104 ? 14.705 -4.563 -24.675 1.00 97.88 104 SER A CA 1
ATOM 857 C C . SER A 1 104 ? 15.050 -3.074 -24.759 1.00 97.88 104 SER A C 1
ATOM 859 O O . SER A 1 104 ? 15.588 -2.641 -25.775 1.00 97.88 104 SER A O 1
ATOM 861 N N . LEU A 1 105 ? 14.803 -2.291 -23.704 1.00 98.12 105 LEU A N 1
ATOM 862 C CA . LEU A 1 105 ? 15.201 -0.878 -23.645 1.00 98.12 105 LEU A CA 1
ATOM 863 C C . LEU A 1 105 ? 16.724 -0.720 -23.754 1.00 98.12 105 LEU A C 1
ATOM 865 O O . LEU A 1 105 ? 17.204 0.066 -24.572 1.00 98.12 105 LEU A O 1
ATOM 869 N N . LEU A 1 106 ? 17.479 -1.508 -22.982 1.00 97.44 106 LEU A N 1
ATOM 870 C CA . LEU A 1 106 ? 18.942 -1.485 -22.990 1.00 97.44 106 LEU A CA 1
ATOM 871 C C . LEU A 1 106 ? 19.517 -1.894 -24.353 1.00 97.44 106 LEU A C 1
ATOM 873 O O . LEU A 1 106 ? 20.399 -1.216 -24.875 1.00 97.44 106 LEU A O 1
ATOM 877 N N . ALA A 1 107 ? 19.005 -2.975 -24.946 1.00 97.94 107 ALA A N 1
ATOM 878 C CA . ALA A 1 107 ? 19.453 -3.487 -26.241 1.00 97.94 107 ALA A CA 1
ATOM 879 C C . ALA A 1 107 ? 19.245 -2.476 -27.384 1.00 97.94 107 ALA A C 1
ATOM 881 O O . ALA A 1 107 ? 19.971 -2.514 -28.374 1.00 97.94 107 ALA A O 1
ATOM 882 N N . ASN A 1 108 ? 18.293 -1.551 -27.229 1.00 97.38 108 ASN A N 1
ATOM 883 C CA . ASN A 1 108 ? 18.030 -0.459 -28.168 1.00 97.38 108 ASN A CA 1
ATOM 884 C C . ASN A 1 108 ? 18.705 0.870 -27.765 1.00 97.38 108 ASN A C 1
ATOM 886 O O . ASN A 1 108 ? 18.404 1.912 -28.342 1.00 97.38 108 ASN A O 1
ATOM 890 N N . GLY A 1 109 ? 19.609 0.862 -26.779 1.00 97.44 109 GLY A N 1
ATOM 891 C CA . GLY A 1 109 ? 20.389 2.035 -26.372 1.00 97.44 109 GLY A CA 1
ATOM 892 C C . GLY A 1 109 ? 19.625 3.085 -25.557 1.00 97.44 109 GLY A C 1
ATOM 893 O O . GLY A 1 109 ? 20.119 4.201 -25.394 1.00 97.44 109 GLY A O 1
ATOM 894 N N . ALA A 1 110 ? 18.434 2.768 -25.036 1.00 97.19 110 ALA A N 1
ATOM 895 C CA . ALA A 1 110 ? 17.676 3.696 -24.202 1.00 97.19 110 ALA A CA 1
ATOM 896 C C . ALA A 1 110 ? 18.306 3.837 -22.801 1.00 97.19 110 ALA A C 1
ATOM 898 O O . ALA A 1 110 ? 18.703 2.854 -22.178 1.00 97.19 110 ALA A O 1
ATOM 899 N N . THR A 1 111 ? 18.353 5.067 -22.276 1.00 96.88 111 THR A N 1
ATOM 900 C CA . THR A 1 111 ? 18.860 5.386 -20.928 1.00 96.88 111 THR A CA 1
ATOM 901 C C . THR A 1 111 ? 17.956 6.393 -20.218 1.00 96.88 111 THR A C 1
ATOM 903 O O . THR A 1 111 ? 17.304 7.208 -20.868 1.00 96.88 111 THR A O 1
ATOM 906 N N . GLY A 1 112 ? 17.887 6.332 -18.886 1.00 95.69 112 GLY A N 1
ATOM 907 C CA . GLY A 1 112 ? 17.012 7.201 -18.088 1.00 95.69 112 GLY A CA 1
ATOM 908 C C . GLY A 1 112 ? 15.519 6.852 -18.168 1.00 95.69 112 GLY A C 1
ATOM 909 O O . GLY A 1 112 ? 14.679 7.703 -17.873 1.00 95.69 112 GLY A O 1
ATOM 910 N N . TYR A 1 113 ? 15.183 5.619 -18.560 1.00 97.06 113 TYR A N 1
ATOM 911 C CA . TYR A 1 113 ? 13.812 5.104 -18.624 1.00 97.06 113 TYR A CA 1
ATOM 912 C C . TYR A 1 113 ? 13.538 4.094 -17.505 1.00 97.06 113 TYR A C 1
ATOM 914 O O . TYR A 1 113 ? 14.388 3.272 -17.169 1.00 97.06 113 TYR A O 1
ATOM 922 N N . MET A 1 114 ? 12.319 4.120 -16.974 1.00 97.38 114 MET A N 1
ATOM 923 C CA . MET A 1 114 ? 11.744 3.065 -16.146 1.00 97.38 114 MET A CA 1
ATOM 924 C C . MET A 1 114 ? 11.034 2.054 -17.050 1.00 97.38 114 MET A C 1
ATOM 926 O O . MET A 1 114 ? 10.163 2.437 -17.833 1.00 97.38 114 MET A O 1
ATOM 930 N N . ALA A 1 115 ? 11.381 0.771 -16.939 1.00 98.06 115 ALA A N 1
ATOM 931 C CA . ALA A 1 115 ? 10.598 -0.295 -17.559 1.00 98.06 115 ALA A CA 1
ATOM 932 C C . ALA A 1 115 ? 9.218 -0.375 -16.893 1.00 98.06 115 ALA A C 1
ATOM 934 O O . ALA A 1 115 ? 9.119 -0.373 -15.665 1.00 98.06 115 ALA A O 1
ATOM 935 N N . ALA A 1 116 ? 8.161 -0.445 -17.695 1.00 97.88 116 ALA A N 1
ATOM 936 C CA . ALA A 1 116 ? 6.792 -0.571 -17.216 1.00 97.88 116 ALA A CA 1
ATOM 937 C C . ALA A 1 116 ? 5.962 -1.431 -18.173 1.00 97.88 116 ALA A C 1
ATOM 939 O O . ALA A 1 116 ? 6.308 -1.598 -19.340 1.00 97.88 116 ALA A O 1
ATOM 940 N N . ILE A 1 117 ? 4.848 -1.962 -17.673 1.00 98.31 117 ILE A N 1
ATOM 941 C CA . ILE A 1 117 ? 3.887 -2.740 -18.456 1.00 98.31 117 ILE A CA 1
ATOM 942 C C . ILE A 1 117 ? 2.522 -2.058 -18.348 1.00 98.31 117 ILE A C 1
ATOM 944 O O . ILE A 1 117 ? 2.049 -1.787 -17.242 1.00 98.31 117 ILE A O 1
ATOM 948 N N . LYS A 1 118 ? 1.884 -1.770 -19.483 1.00 97.25 118 LYS A N 1
ATOM 949 C CA . LYS A 1 118 ? 0.507 -1.264 -19.536 1.00 97.25 118 LYS A CA 1
ATOM 950 C C . LYS A 1 118 ? -0.505 -2.400 -19.633 1.00 97.25 118 LYS A C 1
ATOM 952 O O . LYS A 1 118 ? -0.170 -3.538 -19.950 1.00 97.25 118 LYS A O 1
ATOM 957 N N . ASP A 1 119 ? -1.763 -2.038 -19.386 1.00 96.50 119 ASP A N 1
ATOM 958 C CA . ASP A 1 119 ? -2.931 -2.901 -19.578 1.00 96.50 119 ASP A CA 1
ATOM 959 C C . ASP A 1 119 ? -2.934 -4.153 -18.693 1.00 96.50 119 ASP A C 1
ATOM 961 O O . ASP A 1 119 ? -3.517 -5.177 -19.034 1.00 96.50 119 ASP A O 1
ATOM 965 N N . LEU A 1 120 ? -2.369 -4.028 -17.487 1.00 97.25 120 LEU A N 1
ATOM 966 C CA . LEU A 1 120 ? -2.265 -5.103 -16.495 1.00 97.25 120 LEU A CA 1
ATOM 967 C C . LEU A 1 120 ? -3.610 -5.734 -16.107 1.00 97.25 120 LEU A C 1
ATOM 969 O O . LEU A 1 120 ? -3.616 -6.832 -15.571 1.00 97.25 120 LEU A O 1
ATOM 973 N N . HIS A 1 121 ? -4.749 -5.079 -16.357 1.00 95.38 121 HIS A N 1
ATOM 974 C CA . HIS A 1 121 ? -6.081 -5.651 -16.129 1.00 95.38 121 HIS A CA 1
ATOM 975 C C . HIS A 1 121 ? -6.436 -6.754 -17.143 1.00 95.38 121 HIS A C 1
ATOM 977 O O . HIS A 1 121 ? -7.187 -7.678 -16.810 1.00 95.38 121 HIS A O 1
ATOM 983 N N . ARG A 1 122 ? -5.864 -6.704 -18.352 1.00 95.81 122 ARG A N 1
ATOM 984 C CA . ARG A 1 122 ? -6.096 -7.658 -19.447 1.00 95.81 122 ARG A CA 1
ATOM 985 C C . ARG A 1 122 ? -5.375 -8.992 -19.212 1.00 95.81 122 ARG A C 1
ATOM 987 O O . ARG A 1 122 ? -4.569 -9.097 -18.278 1.00 95.81 122 ARG A O 1
ATOM 994 N N . PRO A 1 123 ? -5.691 -10.052 -19.978 1.00 95.56 123 PRO A N 1
ATOM 995 C CA . PRO A 1 123 ? -4.870 -11.260 -20.014 1.00 95.56 123 PRO A CA 1
ATOM 996 C C . PRO A 1 123 ? -3.396 -10.934 -20.285 1.00 95.56 123 PRO A C 1
ATOM 998 O O . PRO A 1 123 ? -3.100 -9.990 -21.012 1.00 95.56 123 PRO A O 1
ATOM 1001 N N . THR A 1 124 ? -2.475 -11.723 -19.726 1.00 95.62 124 THR A N 1
ATOM 1002 C CA . THR A 1 124 ? -1.021 -11.486 -19.825 1.00 95.62 124 THR A CA 1
ATOM 1003 C C . THR A 1 124 ? -0.529 -11.363 -21.273 1.00 95.62 124 THR A C 1
ATOM 1005 O O . THR A 1 124 ? 0.403 -10.616 -21.543 1.00 95.62 124 THR A O 1
ATOM 1008 N N . ALA A 1 125 ? -1.181 -12.048 -22.218 1.00 96.44 125 ALA A N 1
ATOM 1009 C CA . ALA A 1 125 ? -0.861 -11.976 -23.645 1.00 96.44 125 ALA A CA 1
ATOM 1010 C C . ALA A 1 125 ? -1.109 -10.590 -24.277 1.00 96.44 125 ALA A C 1
ATOM 1012 O O . ALA A 1 125 ? -0.490 -10.269 -25.286 1.00 96.44 125 ALA A O 1
ATOM 1013 N N . ASP A 1 126 ? -1.981 -9.775 -23.679 1.00 97.50 126 ASP A N 1
ATOM 1014 C CA . ASP A 1 126 ? -2.359 -8.449 -24.185 1.00 97.50 126 ASP A CA 1
ATOM 1015 C C . ASP A 1 126 ? -1.599 -7.310 -23.487 1.00 97.50 126 ASP A C 1
ATOM 1017 O O . ASP A 1 126 ? -1.892 -6.131 -23.703 1.00 97.50 126 ASP A O 1
ATOM 1021 N N . TRP A 1 127 ? -0.659 -7.642 -22.601 1.00 97.94 127 TRP A N 1
ATOM 1022 C CA . TRP A 1 127 ? 0.145 -6.661 -21.885 1.00 97.94 127 TRP A CA 1
ATOM 1023 C C . TRP A 1 127 ? 1.109 -5.942 -22.827 1.00 97.94 127 TRP A C 1
ATOM 1025 O O . TRP A 1 127 ? 1.697 -6.548 -23.721 1.00 97.94 127 TRP A O 1
ATOM 1035 N N . GLN A 1 128 ? 1.306 -4.642 -22.597 1.00 98.25 128 GLN A N 1
ATOM 1036 C CA . GLN A 1 128 ? 2.158 -3.814 -23.454 1.00 98.25 128 GLN A CA 1
ATOM 1037 C C . GLN A 1 128 ? 3.414 -3.347 -22.706 1.00 98.25 128 GLN A C 1
ATOM 1039 O O . GLN A 1 128 ? 3.313 -2.474 -21.836 1.00 98.25 128 GLN A O 1
ATOM 1044 N N . PRO A 1 129 ? 4.599 -3.883 -23.046 1.00 97.88 129 PRO A N 1
ATOM 1045 C CA . PRO A 1 129 ? 5.885 -3.358 -22.599 1.00 97.88 129 PRO A CA 1
ATOM 1046 C C . PRO A 1 129 ? 6.108 -1.912 -23.043 1.00 97.88 129 PRO A C 1
ATOM 1048 O O . PRO A 1 129 ? 5.954 -1.592 -24.222 1.00 97.88 129 PRO A O 1
ATOM 1051 N N . ILE A 1 130 ? 6.507 -1.042 -22.117 1.00 97.81 130 ILE A N 1
ATOM 1052 C CA . ILE A 1 130 ? 6.837 0.359 -22.394 1.00 97.81 130 ILE A CA 1
ATOM 1053 C C . ILE A 1 130 ? 8.054 0.829 -21.583 1.00 97.81 130 ILE A C 1
ATOM 1055 O O . ILE A 1 130 ? 8.390 0.277 -20.534 1.00 97.81 130 ILE A O 1
ATOM 1059 N N . GLY A 1 131 ? 8.695 1.900 -22.053 1.00 97.69 131 GLY A N 1
ATOM 1060 C CA . GLY A 1 131 ? 9.653 2.682 -21.274 1.00 97.69 131 GLY A CA 1
ATOM 1061 C C . GLY A 1 131 ? 9.058 4.038 -20.906 1.00 97.69 131 GLY A C 1
ATOM 1062 O O . GLY A 1 131 ? 8.620 4.773 -21.788 1.00 97.69 131 GLY A O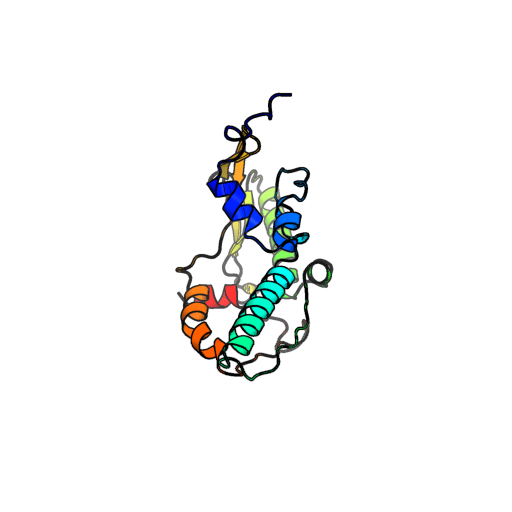 1
ATOM 1063 N N . ILE A 1 132 ? 9.083 4.399 -19.624 1.00 97.12 132 ILE A N 1
ATOM 1064 C CA . ILE A 1 132 ? 8.647 5.717 -19.139 1.00 97.12 132 ILE A CA 1
ATOM 1065 C C . ILE A 1 132 ? 9.888 6.566 -18.827 1.00 97.12 132 ILE A C 1
ATOM 1067 O O . ILE A 1 132 ? 10.690 6.144 -17.993 1.00 97.12 132 ILE A O 1
ATOM 1071 N N . PRO A 1 133 ? 10.081 7.746 -19.447 1.00 95.81 133 PRO A N 1
ATOM 1072 C CA . PRO A 1 133 ? 11.175 8.642 -19.080 1.00 95.81 133 PRO A CA 1
ATOM 1073 C C . PRO A 1 133 ? 11.111 9.000 -17.589 1.00 95.81 133 PRO A C 1
ATOM 1075 O O . PRO A 1 133 ? 10.050 9.374 -17.092 1.00 95.81 133 PRO A O 1
ATOM 1078 N N . LEU A 1 134 ? 12.234 8.911 -16.871 1.00 94.38 134 LEU A N 1
ATOM 1079 C CA . LEU A 1 134 ? 12.269 9.187 -15.430 1.00 94.38 134 LEU A CA 1
ATOM 1080 C C . LEU A 1 134 ? 12.114 10.676 -15.111 1.00 94.38 134 LEU A C 1
ATOM 1082 O O . LEU A 1 134 ? 11.415 11.022 -14.163 1.00 94.38 134 LEU A O 1
ATOM 1086 N N . ALA A 1 135 ? 12.739 11.556 -15.898 1.00 92.56 135 ALA A N 1
ATOM 1087 C CA . ALA A 1 135 ? 12.822 12.984 -15.582 1.00 92.56 135 ALA A CA 1
ATOM 1088 C C . ALA A 1 135 ? 11.451 13.670 -15.367 1.00 92.56 135 ALA A C 1
ATOM 1090 O O . ALA A 1 135 ? 11.320 14.384 -14.375 1.00 92.56 135 ALA A O 1
ATOM 1091 N N . PRO A 1 136 ? 10.404 13.426 -16.186 1.00 93.00 136 PRO A N 1
ATOM 1092 C CA . PRO A 1 136 ? 9.072 14.003 -15.966 1.00 93.00 136 PRO A CA 1
ATOM 1093 C C . PRO A 1 136 ? 8.360 13.534 -14.689 1.00 93.00 136 PRO A C 1
ATOM 1095 O O . PRO A 1 136 ? 7.385 14.154 -14.278 1.00 93.00 136 PRO A O 1
ATOM 1098 N N . LEU A 1 137 ? 8.807 12.435 -14.070 1.00 91.31 137 LEU A N 1
ATOM 1099 C CA . LEU A 1 137 ? 8.238 11.917 -12.820 1.00 91.31 137 LEU A CA 1
ATOM 1100 C C . LEU A 1 137 ? 8.891 12.534 -11.574 1.00 91.31 137 LEU A C 1
ATOM 1102 O O . LEU A 1 137 ? 8.470 12.248 -10.449 1.00 91.31 137 LEU A O 1
ATOM 1106 N N . MET A 1 138 ? 9.945 13.332 -11.759 1.00 92.25 138 MET A N 1
ATOM 1107 C CA . MET A 1 138 ? 10.735 13.899 -10.676 1.00 92.25 138 MET A CA 1
ATOM 1108 C C . MET A 1 138 ? 10.320 15.339 -10.361 1.00 92.25 138 MET A C 1
ATOM 1110 O O . MET A 1 138 ? 9.953 16.112 -11.241 1.00 92.25 138 MET A O 1
ATOM 1114 N N . HIS A 1 139 ? 10.425 15.710 -9.089 1.00 90.25 139 HIS A N 1
ATOM 1115 C CA . HIS A 1 139 ? 10.223 17.068 -8.588 1.00 90.25 139 HIS A CA 1
ATOM 1116 C C . HIS A 1 139 ? 11.200 17.345 -7.438 1.00 90.25 139 HIS A C 1
ATOM 1118 O O . HIS A 1 139 ? 11.812 16.418 -6.903 1.00 90.25 139 HIS A O 1
ATOM 1124 N N . LEU A 1 140 ? 11.382 18.618 -7.085 1.00 91.75 140 LEU A N 1
ATOM 1125 C CA . LEU A 1 140 ? 12.210 19.010 -5.944 1.00 91.75 140 LEU A CA 1
ATOM 1126 C C . LEU A 1 140 ? 11.398 18.897 -4.648 1.00 91.75 140 LEU A C 1
ATOM 1128 O O . LEU A 1 140 ? 10.305 19.455 -4.553 1.00 91.75 140 LEU A O 1
ATOM 1132 N N . GLU A 1 141 ? 11.949 18.205 -3.654 1.00 87.44 141 GLU A N 1
ATOM 1133 C CA . GLU A 1 141 ? 11.397 18.078 -2.300 1.00 87.44 141 GLU A CA 1
ATOM 1134 C C . GLU A 1 141 ? 12.472 18.503 -1.288 1.00 87.44 141 GLU A C 1
ATOM 1136 O O . GLU A 1 141 ? 13.650 18.180 -1.456 1.00 87.44 141 GLU A O 1
ATOM 1141 N N . GLU A 1 142 ? 12.092 19.236 -0.239 1.00 85.69 142 GLU A N 1
ATOM 1142 C CA . GLU A 1 142 ? 13.019 19.592 0.838 1.00 85.69 142 GLU A CA 1
ATOM 1143 C C . GLU A 1 142 ? 13.135 18.445 1.847 1.00 85.69 142 GLU A C 1
ATOM 1145 O O . GLU A 1 142 ? 12.157 18.047 2.483 1.00 85.69 142 GLU A O 1
ATOM 1150 N N . ARG A 1 143 ? 14.352 17.929 2.028 1.00 80.38 143 ARG A N 1
ATOM 1151 C CA . ARG A 1 143 ? 14.682 16.899 3.013 1.00 80.38 143 ARG A CA 1
ATOM 1152 C C . ARG A 1 143 ? 15.858 17.345 3.851 1.00 80.38 143 ARG A C 1
ATOM 1154 O O . ARG A 1 143 ? 16.907 17.715 3.333 1.00 80.38 143 ARG A O 1
ATOM 1161 N N . THR A 1 144 ? 15.694 17.311 5.172 1.00 80.56 144 THR A N 1
ATOM 1162 C CA . THR A 1 144 ? 16.746 17.714 6.125 1.00 80.56 144 THR A CA 1
ATOM 1163 C C . THR A 1 144 ? 17.335 19.111 5.843 1.00 80.56 144 THR A C 1
ATOM 1165 O O . THR A 1 144 ? 18.524 19.339 6.049 1.00 80.56 144 THR A O 1
ATOM 1168 N N . GLY A 1 145 ? 16.516 20.047 5.342 1.00 82.56 145 GLY A N 1
ATOM 1169 C CA . GLY A 1 145 ? 16.950 21.404 4.987 1.00 82.56 145 GLY A CA 1
ATOM 1170 C C . GLY A 1 145 ? 17.664 21.534 3.634 1.00 82.56 145 GLY A C 1
ATOM 1171 O O . GLY A 1 145 ? 18.321 22.544 3.388 1.00 82.56 145 GLY A O 1
ATOM 1172 N N . ARG A 1 146 ? 17.601 20.516 2.762 1.00 85.62 146 ARG A N 1
ATOM 1173 C CA . ARG A 1 146 ? 18.199 20.526 1.415 1.00 85.62 146 ARG A CA 1
ATOM 1174 C C . ARG A 1 146 ? 17.179 20.131 0.356 1.00 85.62 146 ARG A C 1
ATOM 1176 O O . ARG A 1 146 ? 16.356 19.255 0.593 1.00 85.62 146 ARG A O 1
ATOM 1183 N N . LEU A 1 147 ? 17.260 20.752 -0.820 1.00 88.88 147 LEU A N 1
ATOM 1184 C CA . LEU A 1 147 ? 16.446 20.366 -1.973 1.00 88.88 147 LEU A CA 1
ATOM 1185 C C . LEU A 1 147 ? 17.048 19.133 -2.649 1.00 88.88 147 LEU A C 1
ATOM 1187 O O . LEU A 1 147 ? 18.195 19.161 -3.096 1.00 88.88 147 LEU A O 1
ATOM 1191 N N . GLU A 1 148 ? 16.254 18.072 -2.751 1.00 89.44 148 GLU A N 1
ATOM 1192 C CA . GLU A 1 148 ? 16.610 16.827 -3.427 1.00 89.44 148 GLU A CA 1
ATOM 1193 C C . GLU A 1 148 ? 15.627 16.540 -4.567 1.00 89.44 148 GLU A C 1
ATOM 1195 O O . GLU A 1 148 ? 14.430 16.815 -4.462 1.00 89.44 148 GLU A O 1
ATOM 1200 N N . LEU A 1 149 ? 16.128 15.975 -5.670 1.00 90.00 149 LEU A N 1
ATOM 1201 C CA . LEU A 1 149 ? 15.298 15.565 -6.801 1.00 90.00 149 LEU A CA 1
ATOM 1202 C C . LEU A 1 149 ? 14.727 14.165 -6.543 1.00 90.00 149 LEU A C 1
ATOM 1204 O O . LEU A 1 149 ? 15.476 13.191 -6.456 1.00 90.00 149 LEU A O 1
ATOM 1208 N N . VAL A 1 150 ? 13.403 14.055 -6.435 1.00 89.12 150 VAL A N 1
ATOM 1209 C CA . VAL A 1 150 ? 12.728 12.823 -6.004 1.00 89.12 150 VAL A CA 1
ATOM 1210 C C . VAL A 1 150 ? 11.493 12.507 -6.845 1.00 89.12 150 VAL A C 1
ATOM 1212 O O . VAL A 1 150 ? 10.839 13.391 -7.398 1.00 89.12 150 VAL A O 1
ATOM 1215 N N . ILE A 1 151 ? 11.142 11.222 -6.918 1.00 90.06 151 ILE A N 1
ATOM 1216 C CA . ILE A 1 151 ? 9.867 10.772 -7.491 1.00 90.06 151 ILE A CA 1
ATOM 1217 C C . ILE A 1 151 ? 8.781 10.901 -6.421 1.00 90.06 151 ILE A C 1
ATOM 1219 O O . ILE A 1 151 ? 8.947 10.417 -5.297 1.00 90.06 151 ILE A O 1
ATOM 1223 N N . ALA A 1 152 ? 7.664 11.544 -6.770 1.00 84.50 152 ALA A N 1
ATOM 1224 C CA . ALA A 1 152 ? 6.540 11.715 -5.855 1.00 84.50 152 ALA A CA 1
ATOM 1225 C C . ALA A 1 152 ? 5.940 10.363 -5.456 1.00 84.50 152 ALA A C 1
ATOM 1227 O O . ALA A 1 152 ? 5.591 9.537 -6.302 1.00 84.50 152 ALA A O 1
ATOM 1228 N N . LYS A 1 153 ? 5.773 10.150 -4.147 1.00 85.75 153 LYS A N 1
ATOM 1229 C CA . LYS A 1 153 ? 5.009 9.008 -3.634 1.00 85.75 153 LYS A CA 1
ATOM 1230 C C . LYS A 1 153 ? 3.551 9.198 -4.026 1.00 85.75 153 LYS A C 1
ATOM 1232 O O . LYS A 1 153 ? 2.944 10.187 -3.608 1.00 85.75 153 LYS A O 1
ATOM 1237 N N . GLN A 1 154 ? 2.983 8.247 -4.765 1.00 89.31 154 GLN A N 1
ATOM 1238 C CA . GLN A 1 154 ? 1.555 8.302 -5.029 1.00 89.31 154 GLN A CA 1
ATOM 1239 C C . GLN A 1 154 ? 0.740 7.914 -3.799 1.00 89.31 154 GLN A C 1
ATOM 1241 O O . GLN A 1 154 ? 1.009 6.903 -3.146 1.00 89.31 154 GLN A O 1
ATOM 1246 N N . LYS A 1 155 ? -0.244 8.751 -3.476 1.00 93.19 155 LYS A N 1
ATOM 1247 C CA . LYS A 1 155 ? -1.193 8.527 -2.382 1.00 93.19 155 LYS A CA 1
ATOM 1248 C C . LYS A 1 155 ? -2.469 7.910 -2.949 1.00 93.19 155 LYS A C 1
ATOM 1250 O O . LYS A 1 155 ? -2.654 7.834 -4.160 1.00 93.19 155 LYS A O 1
ATOM 1255 N N . VAL A 1 156 ? -3.354 7.462 -2.065 1.00 95.06 156 VAL A N 1
ATOM 1256 C CA . VAL A 1 156 ? -4.703 7.070 -2.482 1.00 95.06 156 VAL A CA 1
ATOM 1257 C C . VAL A 1 156 ? -5.409 8.303 -3.040 1.00 95.06 156 VAL A C 1
ATOM 1259 O O . VAL A 1 156 ? -5.543 9.303 -2.337 1.00 95.06 156 VAL A O 1
ATOM 1262 N N . ASP A 1 157 ? -5.854 8.209 -4.288 1.00 95.62 157 ASP A N 1
ATOM 1263 C CA . ASP A 1 157 ? -6.738 9.194 -4.894 1.00 95.62 157 ASP A CA 1
ATOM 1264 C C . ASP A 1 157 ? -8.171 8.962 -4.393 1.00 95.62 157 ASP A C 1
ATOM 1266 O O . ASP A 1 157 ? -8.764 7.902 -4.622 1.00 95.62 157 ASP A O 1
ATOM 1270 N N . LEU A 1 158 ? -8.710 9.950 -3.675 1.00 97.06 158 LEU A N 1
ATOM 1271 C CA . LEU A 1 158 ? -10.055 9.902 -3.096 1.00 97.06 158 LEU A CA 1
ATOM 1272 C C . LEU A 1 158 ? -11.155 10.021 -4.160 1.00 97.06 158 LEU A C 1
ATOM 1274 O O . LEU A 1 158 ? -12.316 9.724 -3.875 1.00 97.06 158 LEU A O 1
ATOM 1278 N N . ASP A 1 159 ? -10.792 10.413 -5.381 1.00 96.50 159 ASP A N 1
ATOM 1279 C CA . ASP A 1 159 ? -11.690 10.459 -6.529 1.00 96.50 159 ASP A CA 1
ATOM 1280 C C . ASP A 1 159 ? -11.584 9.226 -7.435 1.00 96.50 159 ASP A C 1
ATOM 1282 O O . ASP A 1 159 ? -12.406 9.046 -8.334 1.00 96.50 159 ASP A O 1
ATOM 1286 N N . SER A 1 160 ? -10.664 8.303 -7.131 1.00 96.50 160 SER A N 1
ATOM 1287 C CA . SER A 1 160 ? -10.519 7.056 -7.885 1.00 96.50 160 SER A CA 1
ATOM 1288 C C . SER A 1 160 ? -11.757 6.148 -7.785 1.00 96.50 160 SER A C 1
ATOM 1290 O O . SER A 1 160 ? -12.388 6.064 -6.720 1.00 96.50 160 SER A O 1
ATOM 1292 N N . PRO A 1 161 ? -12.074 5.371 -8.843 1.00 97.38 161 PRO A N 1
ATOM 1293 C CA . PRO A 1 161 ? -13.188 4.424 -8.818 1.00 97.38 161 PRO A CA 1
ATOM 1294 C C . PRO A 1 161 ? -13.119 3.433 -7.647 1.00 97.38 161 PRO A C 1
ATOM 1296 O O . PRO A 1 161 ? -14.130 3.173 -6.989 1.00 97.38 161 PRO A O 1
ATOM 1299 N N . ALA A 1 162 ? -11.926 2.916 -7.325 1.00 96.62 162 ALA A N 1
ATOM 1300 C CA . ALA A 1 162 ? -11.748 2.002 -6.200 1.00 96.62 162 ALA A CA 1
ATOM 1301 C C . ALA A 1 162 ? -12.102 2.653 -4.853 1.00 96.62 162 ALA A C 1
ATOM 1303 O O . ALA A 1 162 ? -12.762 2.019 -4.023 1.00 96.62 162 ALA A O 1
ATOM 1304 N N . PHE A 1 163 ? -11.702 3.911 -4.631 1.0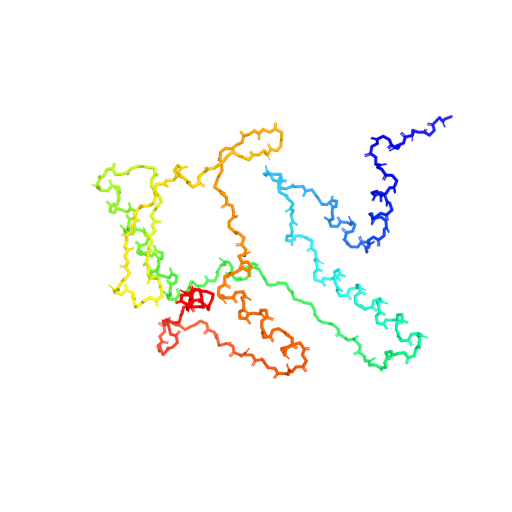0 97.38 163 PHE A N 1
ATOM 1305 C CA . PHE A 1 163 ? -12.023 4.606 -3.387 1.00 97.38 163 PHE A CA 1
ATOM 1306 C C . PHE A 1 163 ? -13.511 4.948 -3.289 1.00 97.38 163 PHE A C 1
ATOM 1308 O O . PHE A 1 163 ? -14.103 4.745 -2.232 1.00 97.38 163 PHE A O 1
ATOM 1315 N N . LYS A 1 164 ? -14.149 5.384 -4.382 1.00 97.62 164 LYS A N 1
ATOM 1316 C CA . LYS A 1 164 ? -15.595 5.675 -4.385 1.00 97.62 164 LYS A CA 1
ATOM 1317 C C . LYS A 1 164 ? -16.443 4.448 -4.059 1.00 97.62 164 LYS A C 1
ATOM 1319 O O . LYS A 1 164 ? -17.463 4.567 -3.383 1.00 97.62 164 LYS A O 1
ATOM 1324 N N . ILE A 1 165 ? -16.007 3.256 -4.467 1.00 96.19 165 ILE A N 1
ATOM 1325 C CA . ILE A 1 165 ? -16.660 2.006 -4.058 1.00 96.19 165 ILE A CA 1
ATOM 1326 C C . ILE A 1 165 ? -16.508 1.788 -2.548 1.00 96.19 165 ILE A C 1
ATOM 1328 O O . ILE A 1 165 ? -17.503 1.528 -1.877 1.00 96.19 165 ILE A O 1
ATOM 1332 N N . LEU A 1 166 ? -15.306 1.946 -1.986 1.00 96.56 166 LEU A N 1
ATOM 1333 C CA . LEU A 1 166 ? -15.112 1.863 -0.532 1.00 96.56 166 LEU A CA 1
ATOM 1334 C C . LEU A 1 166 ? -15.973 2.895 0.216 1.00 96.56 166 LEU A C 1
ATOM 1336 O O . LEU A 1 166 ? -16.604 2.559 1.215 1.00 96.56 166 LEU A O 1
ATOM 1340 N N . GLU A 1 167 ? -16.016 4.138 -0.261 1.00 97.62 167 GLU A N 1
ATOM 1341 C CA . GLU A 1 167 ? -16.807 5.219 0.328 1.00 97.62 167 GLU A CA 1
ATOM 1342 C C . GLU A 1 167 ? -18.302 4.890 0.364 1.00 97.62 167 GLU A C 1
ATOM 1344 O O . GLU A 1 167 ? -18.942 5.094 1.398 1.00 97.62 167 GLU A O 1
ATOM 1349 N N . ARG A 1 168 ? -18.839 4.338 -0.730 1.00 97.00 168 ARG A N 1
ATOM 1350 C CA . ARG A 1 168 ? -20.244 3.929 -0.830 1.00 97.00 168 ARG A CA 1
ATOM 1351 C C . ARG A 1 168 ? -20.580 2.775 0.113 1.00 97.00 168 ARG A C 1
ATOM 1353 O O . ARG A 1 168 ? -21.638 2.777 0.735 1.00 97.00 168 ARG A O 1
ATOM 1360 N N . GLU A 1 169 ? -19.699 1.783 0.210 1.00 96.50 169 GLU A N 1
ATOM 1361 C CA . GLU A 1 169 ? -20.007 0.523 0.892 1.00 96.50 169 GLU A CA 1
ATOM 1362 C C . GLU A 1 169 ? -19.644 0.517 2.389 1.00 96.50 169 GLU A C 1
ATOM 1364 O O . GLU A 1 169 ? -20.263 -0.215 3.164 1.00 96.50 169 GLU A O 1
ATOM 1369 N N . ARG A 1 170 ? -18.684 1.344 2.840 1.00 97.25 170 ARG A N 1
ATOM 1370 C CA . ARG A 1 170 ? -18.149 1.293 4.221 1.00 97.25 170 ARG A CA 1
ATOM 1371 C C . ARG A 1 170 ? -19.198 1.493 5.315 1.00 97.25 170 ARG A C 1
ATOM 1373 O O . ARG A 1 170 ? -19.045 0.924 6.389 1.00 97.25 170 ARG A O 1
ATOM 1380 N N . THR A 1 171 ? -20.253 2.273 5.065 1.00 97.56 171 THR A N 1
ATOM 1381 C CA . THR A 1 171 ? -21.329 2.490 6.049 1.00 97.56 171 THR A CA 1
ATOM 1382 C C . THR A 1 171 ? -22.120 1.209 6.284 1.00 97.56 171 THR A C 1
ATOM 1384 O O . THR A 1 171 ? -22.428 0.881 7.425 1.00 97.56 171 THR A O 1
ATOM 1387 N N . ARG A 1 172 ? -22.393 0.457 5.212 1.00 97.19 172 ARG A N 1
ATOM 1388 C CA . ARG A 1 172 ? -23.053 -0.847 5.287 1.00 97.19 172 ARG A CA 1
ATOM 1389 C C . ARG A 1 172 ? -22.155 -1.867 5.985 1.00 97.19 172 ARG A C 1
ATOM 1391 O O . ARG A 1 172 ? -22.570 -2.503 6.947 1.00 97.19 172 ARG A O 1
ATOM 1398 N N . TRP A 1 173 ? -20.893 -1.954 5.567 1.00 96.81 173 TRP A N 1
ATOM 1399 C CA . TRP A 1 173 ? -19.912 -2.881 6.150 1.00 96.81 173 TRP A CA 1
ATOM 1400 C C . TRP A 1 173 ? -19.562 -2.588 7.615 1.00 96.81 173 TRP A C 1
ATOM 1402 O O . TRP A 1 173 ? -19.023 -3.455 8.293 1.00 96.81 173 TRP A O 1
ATOM 1412 N N . ALA A 1 174 ? -19.841 -1.381 8.114 1.00 96.88 174 ALA A N 1
ATOM 1413 C CA . ALA A 1 174 ? -19.629 -1.033 9.516 1.00 96.88 174 ALA A CA 1
ATOM 1414 C C . ALA A 1 174 ? -20.673 -1.646 10.466 1.00 96.88 174 ALA A C 1
ATOM 1416 O O . ALA A 1 174 ? -20.416 -1.713 11.668 1.00 96.88 174 ALA A O 1
ATOM 1417 N N . VAL A 1 175 ? -21.842 -2.050 9.955 1.00 97.12 175 VAL A N 1
ATOM 1418 C CA . VAL A 1 175 ? -22.973 -2.535 10.768 1.00 97.12 175 VAL A CA 1
ATOM 1419 C C . VAL A 1 175 ? -23.428 -3.949 10.408 1.00 97.12 175 VAL A C 1
ATOM 1421 O O . VAL A 1 175 ? -24.003 -4.623 11.257 1.00 97.12 175 VAL A O 1
ATOM 1424 N N . GLU A 1 176 ? -23.176 -4.401 9.178 1.00 97.44 176 GLU A N 1
ATOM 1425 C CA . GLU A 1 176 ? -23.527 -5.740 8.699 1.00 97.44 176 GLU A CA 1
ATOM 1426 C C . GLU A 1 176 ? -22.320 -6.689 8.713 1.00 97.44 176 GLU A C 1
ATOM 1428 O O . GLU A 1 176 ? -21.211 -6.308 8.329 1.00 97.44 176 GLU A O 1
ATOM 1433 N N . ASP A 1 177 ? -22.560 -7.961 9.046 1.00 96.88 177 ASP A N 1
ATOM 1434 C CA . ASP A 1 177 ? -21.569 -9.045 8.974 1.00 96.88 177 ASP A CA 1
ATOM 1435 C C . ASP A 1 177 ? -21.319 -9.480 7.515 1.00 96.88 177 ASP A C 1
ATOM 1437 O O . ASP A 1 177 ? -21.655 -10.585 7.088 1.00 96.88 177 ASP A O 1
ATOM 1441 N N . HIS A 1 178 ? -20.726 -8.592 6.716 1.00 95.31 178 HIS A N 1
ATOM 1442 C CA . HIS A 1 178 ? -20.495 -8.781 5.281 1.00 95.31 178 HIS A CA 1
ATOM 1443 C C . HIS A 1 178 ? -19.031 -9.165 4.971 1.00 95.31 178 HIS A C 1
ATOM 1445 O O . HIS A 1 178 ? -18.336 -8.528 4.169 1.00 95.31 178 HIS A O 1
ATOM 1451 N N . TYR A 1 179 ? -18.527 -10.210 5.630 1.00 96.00 179 TYR A N 1
ATOM 1452 C CA . TYR A 1 179 ? -17.133 -10.645 5.496 1.00 96.00 179 TYR A CA 1
ATOM 1453 C C . TYR A 1 179 ? -16.855 -11.395 4.187 1.00 96.00 179 TYR A C 1
ATOM 1455 O O . TYR A 1 179 ? -17.685 -12.143 3.672 1.00 96.00 179 TYR A O 1
ATOM 1463 N N . ARG A 1 180 ? -15.633 -11.233 3.665 1.00 93.50 180 ARG A N 1
ATOM 1464 C CA . ARG A 1 180 ? -15.085 -12.057 2.580 1.00 93.50 180 ARG A CA 1
ATOM 1465 C C . ARG A 1 180 ? -13.958 -12.922 3.125 1.00 93.50 180 ARG A C 1
ATOM 1467 O O . ARG A 1 180 ? -13.129 -12.440 3.889 1.00 93.50 180 ARG A O 1
ATOM 1474 N N . PHE A 1 181 ? -13.894 -14.165 2.661 1.00 95.00 181 PHE A N 1
ATOM 1475 C CA . PHE A 1 181 ? -12.900 -15.147 3.089 1.00 95.00 181 PHE A CA 1
ATOM 1476 C C . PHE A 1 181 ? -12.002 -15.517 1.900 1.00 95.00 181 PHE A C 1
ATOM 1478 O O . PHE A 1 181 ? -12.247 -16.531 1.245 1.00 95.00 181 PHE A O 1
ATOM 1485 N N . PRO A 1 182 ? -11.023 -14.665 1.533 1.00 93.12 182 PRO A N 1
ATOM 1486 C CA . PRO A 1 182 ? -10.074 -15.018 0.486 1.00 93.12 182 PRO A CA 1
ATOM 1487 C C . PRO A 1 182 ? -9.255 -16.240 0.919 1.00 93.12 182 PRO A C 1
ATOM 1489 O O . PRO A 1 182 ? -8.823 -16.336 2.067 1.00 93.12 182 PRO A O 1
ATOM 1492 N N . GLY A 1 183 ? -9.059 -17.177 -0.007 1.00 93.00 183 GLY A N 1
ATOM 1493 C CA . GLY A 1 183 ? -8.194 -18.333 0.209 1.00 93.00 183 GLY A CA 1
ATOM 1494 C C . GLY A 1 183 ? -6.702 -17.996 0.059 1.00 93.00 183 GLY A C 1
ATOM 1495 O O . GLY A 1 183 ? -6.351 -16.871 -0.307 1.00 93.00 183 GLY A O 1
ATOM 1496 N N . PRO A 1 184 ? -5.812 -18.973 0.306 1.00 93.31 184 PRO A N 1
ATOM 1497 C CA . PRO A 1 184 ? -4.377 -18.832 0.060 1.00 93.31 184 PRO A CA 1
ATOM 1498 C C . PRO A 1 184 ? -4.056 -18.579 -1.418 1.00 93.31 184 PRO A C 1
ATOM 1500 O O . PRO A 1 184 ? -4.826 -18.973 -2.297 1.00 93.31 184 PRO A O 1
ATOM 1503 N N . ILE A 1 185 ? -2.877 -18.010 -1.695 1.00 93.25 185 ILE A N 1
ATOM 1504 C CA . ILE A 1 185 ? -2.352 -17.839 -3.060 1.00 93.25 185 ILE A CA 1
ATOM 1505 C C . ILE A 1 185 ? -2.369 -19.188 -3.787 1.00 93.25 185 ILE A C 1
ATOM 1507 O O . ILE A 1 185 ? -1.866 -20.186 -3.271 1.00 93.25 185 ILE A O 1
ATOM 1511 N N . GLN A 1 186 ? -2.956 -19.205 -4.983 1.00 94.50 186 GLN A N 1
ATOM 1512 C CA . GLN A 1 186 ? -2.981 -20.369 -5.863 1.00 94.50 186 GLN A CA 1
ATOM 1513 C C . GLN A 1 186 ? -2.103 -20.095 -7.085 1.00 94.50 186 GLN A C 1
ATOM 1515 O O . GLN A 1 186 ? -2.163 -19.013 -7.660 1.00 94.50 186 GLN A O 1
ATOM 1520 N N . PHE A 1 187 ? -1.315 -21.087 -7.496 1.00 94.44 187 PHE A N 1
ATOM 1521 C CA . PHE A 1 187 ? -0.486 -21.021 -8.711 1.00 94.44 187 PHE A CA 1
ATOM 1522 C C . PHE A 1 187 ? -1.083 -21.804 -9.881 1.00 94.44 187 PHE A C 1
ATOM 1524 O O . PHE A 1 187 ? -0.630 -21.681 -11.014 1.00 94.44 187 PHE A O 1
ATOM 1531 N N . THR A 1 188 ? -2.102 -22.618 -9.608 1.00 94.81 188 THR A N 1
ATOM 1532 C CA . THR A 1 188 ? -2.827 -23.413 -10.597 1.00 94.81 188 THR A CA 1
ATOM 1533 C C . THR A 1 188 ? -4.327 -23.334 -10.321 1.00 94.81 188 THR A C 1
ATOM 1535 O O . THR A 1 188 ? -4.755 -22.963 -9.226 1.00 94.81 188 THR A O 1
ATOM 1538 N N . GLY A 1 189 ? -5.134 -23.664 -11.328 1.00 93.94 189 GLY A N 1
ATOM 1539 C CA . GLY A 1 189 ? -6.590 -23.645 -11.222 1.00 93.94 189 GLY A CA 1
ATOM 1540 C C . GLY A 1 189 ? -7.221 -22.256 -11.407 1.00 93.94 189 GLY A C 1
ATOM 1541 O O . GLY A 1 189 ? -6.534 -21.290 -11.739 1.00 93.94 189 GLY A O 1
ATOM 1542 N N . PRO A 1 190 ? -8.545 -22.145 -11.193 1.00 91.38 190 PRO A N 1
ATOM 1543 C CA . PRO A 1 190 ? -9.339 -20.978 -11.599 1.00 91.38 190 PRO A CA 1
ATOM 1544 C C . PRO A 1 190 ? -8.931 -19.649 -10.951 1.00 91.38 190 PRO A C 1
ATOM 1546 O O . PRO A 1 190 ? -9.220 -18.585 -11.489 1.00 91.38 190 PRO A O 1
ATOM 1549 N N . CYS A 1 191 ? -8.281 -19.702 -9.787 1.00 91.50 191 CYS A N 1
ATOM 1550 C CA . CYS A 1 191 ? -7.900 -18.519 -9.019 1.00 91.50 191 CYS A CA 1
ATOM 1551 C C . CYS A 1 191 ? -6.458 -18.052 -9.276 1.00 91.50 191 CYS A C 1
ATOM 1553 O O . CYS A 1 191 ? -6.048 -17.050 -8.695 1.00 91.50 191 CYS A O 1
ATOM 1555 N N . ALA A 1 192 ? -5.682 -18.765 -10.100 1.00 93.62 192 ALA A N 1
ATOM 1556 C CA . ALA A 1 192 ? -4.264 -18.461 -10.295 1.00 93.62 192 ALA A CA 1
ATOM 1557 C C . ALA A 1 192 ? -4.035 -17.107 -10.983 1.00 93.62 192 ALA A C 1
ATOM 1559 O O . ALA A 1 192 ? -3.111 -16.385 -10.626 1.00 93.62 192 ALA A O 1
ATOM 1560 N N . ASP A 1 193 ? -4.909 -16.733 -11.918 1.00 92.88 193 ASP A N 1
ATOM 1561 C CA . ASP A 1 193 ? -4.803 -15.490 -12.695 1.00 92.88 193 ASP A CA 1
ATOM 1562 C C . ASP A 1 193 ? -5.562 -14.306 -12.069 1.00 92.88 193 ASP A C 1
ATOM 1564 O O . ASP A 1 193 ? -5.821 -13.293 -12.731 1.00 92.88 193 ASP A O 1
ATOM 1568 N N . LEU A 1 194 ? -5.950 -14.414 -10.791 1.00 93.50 194 LEU A N 1
ATOM 1569 C CA . LE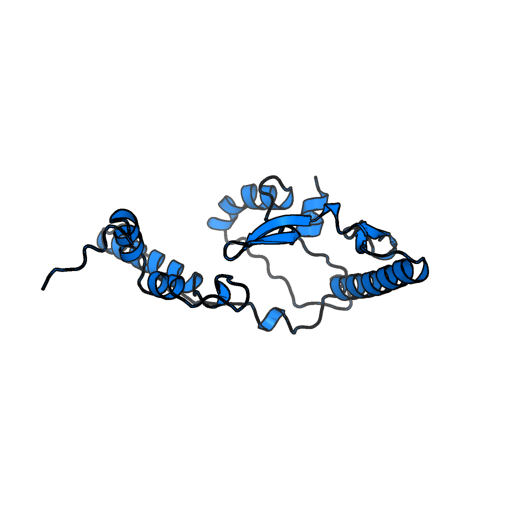U A 1 194 ? -6.582 -13.308 -10.079 1.00 93.50 194 LEU A CA 1
ATOM 1570 C C . LEU A 1 194 ? -5.613 -12.133 -9.943 1.00 93.50 194 LEU A C 1
ATOM 1572 O O . LEU A 1 194 ? -4.441 -12.285 -9.607 1.00 93.50 194 LEU A O 1
ATOM 1576 N N . LYS A 1 195 ? -6.149 -10.935 -10.170 1.00 94.88 195 LYS A N 1
ATOM 1577 C CA . LYS A 1 195 ? -5.404 -9.679 -10.110 1.00 94.88 195 LYS A CA 1
ATOM 1578 C C . LYS A 1 195 ? -5.769 -8.889 -8.854 1.00 94.88 195 LYS A C 1
ATOM 1580 O O . LYS A 1 195 ? -6.866 -9.084 -8.318 1.00 94.88 195 LYS A O 1
ATOM 1585 N N . PRO A 1 196 ? -4.901 -7.969 -8.393 1.00 95.31 196 PRO A N 1
ATOM 1586 C CA . PRO A 1 196 ? -5.220 -7.099 -7.270 1.00 95.31 196 PRO A CA 1
ATOM 1587 C C . PRO A 1 196 ? -6.561 -6.387 -7.478 1.00 95.31 196 PRO A C 1
ATOM 1589 O O . PRO A 1 196 ? -6.812 -5.796 -8.527 1.00 95.31 196 PRO A O 1
ATOM 1592 N N . ILE A 1 197 ? -7.432 -6.422 -6.468 1.00 95.19 197 ILE A N 1
ATOM 1593 C CA . ILE A 1 197 ? -8.777 -5.844 -6.587 1.00 95.19 197 ILE A CA 1
ATOM 1594 C C . ILE A 1 197 ? -8.732 -4.343 -6.892 1.00 95.19 197 ILE A C 1
ATOM 1596 O O . ILE A 1 197 ? -9.525 -3.861 -7.689 1.00 95.19 197 ILE A O 1
ATOM 1600 N N . SER A 1 198 ? -7.770 -3.611 -6.325 1.00 95.31 198 SER A N 1
ATOM 1601 C CA . SER A 1 198 ? -7.580 -2.182 -6.592 1.00 95.31 198 SER A CA 1
ATOM 1602 C C . SER A 1 198 ? -7.264 -1.894 -8.061 1.00 95.31 198 SER A C 1
ATOM 1604 O O . SER A 1 198 ? -7.780 -0.920 -8.602 1.00 95.31 198 SER A O 1
ATOM 1606 N N . LEU A 1 199 ? -6.477 -2.755 -8.719 1.00 96.00 199 LEU A N 1
ATOM 1607 C CA . LEU A 1 199 ? -6.199 -2.656 -10.153 1.00 96.00 199 LEU A CA 1
ATOM 1608 C C . LEU A 1 199 ? -7.491 -2.812 -10.958 1.00 96.00 199 LEU A C 1
ATOM 1610 O O . LEU A 1 199 ? -7.791 -1.973 -11.798 1.00 96.00 199 LEU A O 1
ATOM 1614 N N . LEU A 1 200 ? -8.272 -3.858 -10.672 1.00 96.06 200 LEU A N 1
ATOM 1615 C CA . LEU A 1 200 ? -9.513 -4.139 -11.397 1.00 96.06 200 LEU A CA 1
ATOM 1616 C C . LEU A 1 200 ? -10.562 -3.041 -11.198 1.00 96.06 200 LEU A C 1
ATOM 1618 O O . LEU A 1 200 ? -11.197 -2.624 -12.161 1.00 96.06 200 LEU A O 1
ATOM 1622 N N . LEU A 1 201 ? -10.729 -2.554 -9.966 1.00 95.88 201 LEU A N 1
ATOM 1623 C CA . LEU A 1 201 ? -11.706 -1.512 -9.659 1.00 95.88 201 LEU A CA 1
ATOM 1624 C C . LEU A 1 201 ? -11.369 -0.186 -10.343 1.00 95.88 201 LEU A C 1
ATOM 1626 O O . LEU A 1 201 ? -12.270 0.475 -10.846 1.00 95.88 201 LEU A O 1
ATOM 1630 N N . ASN A 1 202 ? -10.090 0.187 -10.411 1.00 95.31 202 ASN A N 1
ATOM 1631 C CA . ASN A 1 202 ? -9.672 1.421 -11.078 1.00 95.31 202 ASN A CA 1
ATOM 1632 C C . ASN A 1 202 ? -9.801 1.372 -12.607 1.00 95.31 202 ASN A C 1
ATOM 1634 O O . ASN A 1 202 ? -9.729 2.418 -13.239 1.00 95.31 202 ASN A O 1
ATOM 1638 N N . CYS A 1 203 ? -10.031 0.198 -13.199 1.00 93.00 203 CYS A N 1
ATOM 1639 C CA . CYS A 1 203 ? -10.336 0.057 -14.625 1.00 93.00 203 CYS A CA 1
ATOM 1640 C C . CYS A 1 203 ? -11.838 0.151 -14.949 1.00 93.00 203 CYS A C 1
ATOM 1642 O O . CYS A 1 203 ? -12.204 0.004 -16.111 1.00 93.00 203 CYS A O 1
ATOM 1644 N N . LEU A 1 204 ? -12.709 0.343 -13.950 1.00 86.12 204 LEU A N 1
ATOM 1645 C CA . LEU A 1 204 ? -14.158 0.491 -14.153 1.00 86.12 204 LEU A CA 1
ATOM 1646 C C . LEU A 1 204 ? -14.590 1.928 -14.496 1.00 86.12 204 LEU A C 1
ATOM 1648 O O . LEU A 1 204 ? -15.767 2.134 -14.791 1.00 86.12 204 LEU A O 1
ATOM 1652 N N . GLY A 1 205 ? -13.679 2.898 -14.377 1.00 64.12 205 GLY A N 1
ATOM 1653 C CA . GLY A 1 205 ? -13.921 4.323 -14.625 1.00 64.12 205 GLY A CA 1
ATOM 1654 C C . GLY A 1 205 ? -13.371 4.803 -15.955 1.00 64.12 205 GLY A C 1
ATOM 1655 O O . GLY A 1 205 ? -12.430 4.160 -16.471 1.00 64.12 205 GLY A O 1
#

Foldseek 3Di:
DDDPPCCVVDPPVNVVVLVPADPLVNVQVPDDAPPQRDRPVVPRPVVVSVVVVVVVVLVVCVVVVNHDDDDDDDDDDDDPVVPPDDDALLVVLQVVVQVVLVVVCVVVPHDQWRWHWPPSVDPSVPIDIDTHRNQVQWDWDAGPNDTDIDGDDDDDDCPAQVNVVCVVCVVVVVPDPPDDDDDDRDCDDDCRSDDDPSVNRNVVD

Sequence (205 aa):
MALIDNSDIWQDYDSRVFLGFPSLLQRGLLLPRDSHGNFQYSLVNTERILLEMVATYLRKQRAKGIYKGTFRTQNHYYGYDGRGTFPTKFDCDYAYNLGFTAYSLLANGATGYMAAIKDLHRPTADWQPIGIPLAPLMHLEERTGRLELVIAKQKVDLDSPAFKILERERTRWAVEDHYRFPGPIQFTGPCADLKPISLLLNCLG